Protein AF-A0A960B081-F1 (afdb_monomer_lite)

Sequence (283 aa):
MPTLVVCVHCGEAFSCYPSQRRQFCSIDCRTEHRRQAGGWEKRVCRTCGKTFDIAGGRLAEGGGTYCSDACRVSDKAIPSRACPTCGELFVSRHRSDYCSKRCAGVARRTREERRCRTCGITFWEEPSRIAAGRGVYCSKACAFPGPLERECEKCGARFAASRSEVAKGWGRFCSNECRRTRLQRICATCGAGIEVTLSKLAGDAGKYCSVQCRGLARRNRVQRVCAICGTSFERPASTVERSAAMYCSRNCLTTARREGPVEVERVRQMQRDHLAARAPTRP

pLDDT: mean 79.7, std 6.22, range [56.94, 91.56]

Secondary structure (DSSP, 8-state):
--EEEE-TTT--EEEE-GGG----SSHHHHHHHHHHT--EEEEE-TTT--EEEEEHHHHHTT--S-SSHHHHHHHSPPPPEE-TTT--EE--SS--SSSSHHHHHHHHH-PEEEE-TTT--EEEE-HHHHHTT--SSSSHHHHSPPPEEEE-TTT--EEEE-HHHHHTT--SSSSHHHH--EEEEE-TTT--EEEEEHHHHSSGGGG-SSHHHHHHHH--EEEEE-TTT--EEEEEGGGTTSGGGGSSSHHHHHHHHHH-HHHHHHHHHHHHHHHHHSPPPP-

Foldseek 3Di:
DWDWAAAPQPRDTDTDRPVVPDNHRDPVSVVVVLVVVDAWDWAAAPQPRDIDIDHNVCVVVVDRNHPDPVSVQVVQWDFWDQQPQHRDTATDNDPDSHRDPVSVVVQVVPWDWDAAPQPRDIDTDGVVCVVVVHDNHRDPCSVFPFFDWDAAPQPRDTATHGPVCVVVVHDNHRDPVSVWDWDWDAAPQPRDIDIDTPVCVVDPNRNHRDPVSVVVVVQQWDWAAAPPPRDIDIDRPVCCPPPCNNHPDPVSVVVCCVPPPVNVVVVVVVVVVVVVPPDPDDD

Radius of gyration: 39.04 Å; chains: 1; bounding box: 83×69×94 Å

Structure (mmCIF, N/CA/C/O backbone):
data_AF-A0A960B081-F1
#
_entry.id   AF-A0A960B081-F1
#
loop_
_atom_site.group_PDB
_atom_site.id
_atom_site.type_symbol
_atom_site.label_atom_id
_atom_site.label_alt_id
_atom_site.label_comp_id
_atom_site.label_asym_id
_atom_site.label_entity_id
_atom_site.label_seq_id
_atom_site.pdbx_PDB_ins_code
_atom_site.Cartn_x
_atom_site.Cartn_y
_atom_site.Cartn_z
_atom_site.occupancy
_atom_site.B_iso_or_equiv
_atom_site.auth_seq_id
_atom_site.auth_comp_id
_atom_site.auth_asym_id
_atom_site.auth_atom_id
_atom_site.pdbx_PDB_model_num
ATOM 1 N N . MET A 1 1 ? 45.713 20.482 -15.080 1.00 76.25 1 MET A N 1
ATOM 2 C CA . MET A 1 1 ? 47.009 19.773 -15.119 1.00 76.25 1 MET A CA 1
ATOM 3 C C . MET A 1 1 ? 46.983 18.637 -14.104 1.00 76.25 1 MET A C 1
ATOM 5 O O . MET A 1 1 ? 46.402 18.848 -13.040 1.00 76.25 1 MET A O 1
ATOM 9 N N . PRO A 1 2 ? 47.506 17.440 -14.425 1.00 83.00 2 PRO A N 1
ATOM 10 C CA . PRO A 1 2 ? 47.698 16.384 -13.435 1.00 83.00 2 PRO A CA 1
ATOM 11 C C . PRO A 1 2 ? 48.737 16.832 -12.396 1.00 83.00 2 PRO A C 1
ATOM 13 O O . PRO A 1 2 ? 49.723 17.476 -12.742 1.00 83.00 2 PRO A O 1
ATOM 16 N N . THR A 1 3 ? 48.499 16.520 -11.128 1.00 86.44 3 THR A N 1
ATOM 17 C CA . THR A 1 3 ? 49.395 16.808 -10.003 1.00 86.44 3 THR A CA 1
ATOM 18 C C . THR A 1 3 ? 50.048 15.521 -9.524 1.00 86.44 3 THR A C 1
ATOM 20 O O . THR A 1 3 ? 49.401 14.470 -9.495 1.00 86.44 3 THR A O 1
ATOM 23 N N . LEU A 1 4 ? 51.318 15.610 -9.134 1.00 87.38 4 LEU A N 1
ATOM 24 C CA . LEU A 1 4 ? 52.032 14.511 -8.493 1.00 87.38 4 LEU A CA 1
ATOM 25 C C . LEU A 1 4 ? 51.598 14.418 -7.029 1.00 87.38 4 LEU A C 1
ATOM 27 O O . LEU A 1 4 ? 51.682 15.394 -6.287 1.00 87.38 4 LEU A O 1
ATOM 31 N N . VAL A 1 5 ? 51.101 13.249 -6.636 1.00 87.94 5 VAL A N 1
ATOM 32 C CA . VAL A 1 5 ? 50.683 12.932 -5.268 1.00 87.94 5 VAL A CA 1
ATOM 33 C C . VAL A 1 5 ? 51.458 11.704 -4.812 1.00 87.94 5 VAL A C 1
ATOM 35 O O . VAL A 1 5 ? 51.685 10.788 -5.598 1.00 87.94 5 VAL A O 1
ATOM 38 N N . VAL A 1 6 ? 51.875 11.679 -3.550 1.00 89.31 6 VAL A N 1
ATOM 39 C CA . VAL A 1 6 ? 52.593 10.541 -2.965 1.00 89.31 6 VAL A CA 1
ATOM 40 C C . VAL A 1 6 ? 51.589 9.504 -2.465 1.00 89.31 6 VAL A C 1
ATOM 42 O O . VAL A 1 6 ? 50.628 9.839 -1.771 1.00 89.31 6 VAL A O 1
ATOM 45 N N . CYS A 1 7 ? 51.787 8.239 -2.834 1.00 90.12 7 CYS A N 1
ATOM 46 C CA . CYS A 1 7 ? 50.970 7.134 -2.348 1.00 90.12 7 CYS A CA 1
ATOM 47 C C . CYS A 1 7 ? 51.208 6.903 -0.850 1.00 90.12 7 CYS A C 1
ATOM 49 O O . CYS A 1 7 ? 52.339 6.680 -0.431 1.00 90.12 7 CYS A O 1
ATOM 51 N N . VAL A 1 8 ? 50.137 6.864 -0.053 1.00 87.75 8 VAL A N 1
ATOM 52 C CA . VAL A 1 8 ? 50.213 6.648 1.407 1.00 87.75 8 VAL A CA 1
ATOM 53 C C . VAL A 1 8 ? 50.751 5.254 1.773 1.00 87.75 8 VAL A C 1
ATOM 55 O O . VAL A 1 8 ? 51.263 5.064 2.868 1.00 87.75 8 VAL A O 1
ATOM 58 N N . HIS A 1 9 ? 50.649 4.276 0.866 1.00 86.06 9 HIS A N 1
ATOM 59 C CA . HIS A 1 9 ? 51.078 2.896 1.119 1.00 86.06 9 HIS A CA 1
ATOM 60 C C . HIS A 1 9 ? 52.502 2.593 0.628 1.00 86.06 9 HIS A C 1
ATOM 62 O O . HIS A 1 9 ? 53.315 2.115 1.406 1.00 86.06 9 HIS A O 1
ATOM 68 N N . CYS A 1 10 ? 52.813 2.850 -0.650 1.00 88.25 10 CYS A N 1
ATOM 69 C CA . CYS A 1 10 ? 54.131 2.529 -1.222 1.00 88.25 10 CYS A CA 1
ATOM 70 C C . CYS A 1 10 ? 55.129 3.696 -1.194 1.00 88.25 10 CYS A C 1
ATOM 72 O O . CYS A 1 10 ? 56.296 3.493 -1.503 1.00 88.25 10 CYS A O 1
ATOM 74 N N . GLY A 1 11 ? 54.695 4.919 -0.868 1.00 84.81 11 GLY A N 1
ATOM 75 C CA . GLY A 1 11 ? 55.561 6.104 -0.866 1.00 84.81 11 GLY A CA 1
ATOM 76 C C . GLY A 1 11 ? 55.959 6.620 -2.255 1.00 84.81 11 GLY A C 1
ATOM 77 O O . GLY A 1 11 ? 56.632 7.642 -2.351 1.00 84.81 11 GLY A O 1
ATOM 78 N N . GLU A 1 12 ? 55.530 5.969 -3.340 1.00 89.50 12 GLU A N 1
ATOM 79 C CA . GLU A 1 12 ? 55.841 6.406 -4.704 1.00 89.50 12 GLU A CA 1
ATOM 80 C C . GLU A 1 12 ? 54.950 7.574 -5.152 1.00 89.50 12 GLU A C 1
ATOM 82 O O . GLU A 1 12 ? 53.744 7.618 -4.873 1.00 89.50 12 GLU A O 1
ATOM 87 N N . ALA A 1 13 ? 55.542 8.520 -5.886 1.00 87.75 13 ALA A N 1
ATOM 88 C CA . ALA A 1 13 ? 54.818 9.626 -6.499 1.00 87.75 13 ALA A CA 1
ATOM 89 C C . ALA A 1 13 ? 54.089 9.157 -7.767 1.00 87.75 13 ALA A C 1
ATOM 91 O O . ALA A 1 13 ? 54.692 8.580 -8.668 1.00 87.75 13 ALA A O 1
ATOM 92 N N . PHE A 1 14 ? 52.792 9.444 -7.863 1.00 91.38 14 PHE A N 1
ATOM 93 C CA . PHE A 1 14 ? 51.969 9.117 -9.026 1.00 91.38 14 PHE A CA 1
ATOM 94 C C . PHE A 1 14 ? 51.201 10.343 -9.524 1.00 91.38 14 PHE A C 1
ATOM 96 O O . PHE A 1 14 ? 50.890 11.265 -8.766 1.00 91.38 14 PHE A O 1
ATOM 103 N N . SER A 1 15 ? 50.885 10.365 -10.820 1.00 88.56 15 SER A N 1
ATOM 104 C CA . SER A 1 15 ? 50.134 11.460 -11.430 1.00 88.56 15 SER A CA 1
ATOM 105 C C . SER A 1 15 ? 48.630 11.222 -11.301 1.00 88.56 15 SER A C 1
ATOM 107 O O . SER A 1 15 ? 48.098 10.161 -11.634 1.00 88.56 15 SER A O 1
ATOM 109 N N . CYS A 1 16 ? 47.906 12.222 -10.805 1.00 88.19 16 CYS A N 1
ATOM 110 C CA . CYS A 1 16 ? 46.450 12.184 -10.779 1.00 88.19 16 CYS A CA 1
ATOM 111 C C . CYS A 1 16 ? 45.862 13.565 -11.049 1.00 88.19 16 CYS A C 1
ATOM 113 O O . CYS A 1 16 ? 46.510 14.590 -10.861 1.00 88.19 16 CYS A O 1
ATOM 115 N N . TYR A 1 17 ? 44.616 13.612 -11.509 1.00 88.50 17 TYR A N 1
ATOM 116 C CA . TYR A 1 17 ? 43.921 14.887 -11.645 1.00 88.50 17 TYR A CA 1
ATOM 117 C C . TYR A 1 17 ? 43.455 15.378 -10.265 1.00 88.50 17 TYR A C 1
ATOM 119 O O . TYR A 1 17 ? 42.876 14.576 -9.524 1.00 88.50 17 TYR A O 1
ATOM 127 N N . PRO A 1 18 ? 43.599 16.681 -9.940 1.00 82.38 18 PRO A N 1
ATOM 128 C CA . PRO A 1 18 ? 43.161 17.247 -8.657 1.00 82.38 18 PRO A CA 1
ATOM 129 C C . PRO A 1 18 ? 41.700 16.942 -8.291 1.00 82.38 18 PRO A C 1
ATOM 131 O O . PRO A 1 18 ? 41.357 16.820 -7.116 1.00 82.38 18 PRO A O 1
ATOM 134 N N . SER A 1 19 ? 40.835 16.750 -9.293 1.00 87.25 19 SER A N 1
ATOM 135 C CA . SER A 1 19 ? 39.426 16.381 -9.110 1.00 87.25 19 SER A CA 1
ATOM 136 C C . SER A 1 19 ? 39.214 14.996 -8.488 1.00 87.25 19 SER A C 1
ATOM 138 O O . SER A 1 19 ? 38.169 14.758 -7.891 1.00 87.25 19 SER A O 1
ATOM 140 N N . GLN A 1 20 ? 40.177 14.076 -8.608 1.00 84.12 20 GLN A N 1
ATOM 141 C CA . GLN A 1 20 ? 40.014 12.684 -8.179 1.00 84.12 20 GLN A CA 1
ATOM 142 C C . GLN A 1 20 ? 40.437 12.423 -6.726 1.00 84.12 20 GLN A C 1
ATOM 144 O O . GLN A 1 20 ? 40.120 11.351 -6.214 1.00 84.12 20 GLN A O 1
ATOM 149 N N . ARG A 1 21 ? 41.150 13.361 -6.076 1.00 82.94 21 ARG A N 1
ATOM 150 C CA . ARG A 1 21 ? 41.599 13.283 -4.665 1.00 82.94 21 ARG A CA 1
ATOM 151 C C . ARG A 1 21 ? 42.125 11.890 -4.256 1.00 82.94 21 ARG A C 1
ATOM 153 O O . ARG A 1 21 ? 41.747 11.352 -3.216 1.00 82.94 21 ARG A O 1
ATOM 160 N N . ARG A 1 22 ? 42.951 11.261 -5.102 1.00 86.62 22 ARG A N 1
ATOM 161 C CA . ARG A 1 22 ? 43.462 9.901 -4.859 1.00 86.62 22 ARG A CA 1
ATOM 162 C C . ARG A 1 22 ? 44.607 9.926 -3.848 1.00 86.62 22 ARG A C 1
ATOM 164 O O . ARG A 1 22 ? 45.507 10.743 -3.970 1.00 86.62 22 ARG A O 1
ATOM 171 N N . GLN A 1 23 ? 44.585 8.990 -2.901 1.00 87.00 23 GLN A N 1
ATOM 172 C CA . GLN A 1 23 ? 45.631 8.803 -1.878 1.00 87.00 23 GLN A CA 1
ATOM 173 C C . GLN A 1 23 ? 46.545 7.594 -2.154 1.00 87.00 23 GLN A C 1
ATOM 175 O O . GLN A 1 23 ? 47.572 7.430 -1.504 1.00 87.00 23 GLN A O 1
ATOM 180 N N . PHE A 1 24 ? 46.170 6.733 -3.105 1.00 91.56 24 PHE A N 1
ATOM 181 C CA . PHE A 1 24 ? 46.884 5.499 -3.436 1.00 91.56 24 PHE A CA 1
ATOM 182 C C . PHE A 1 24 ? 47.136 5.428 -4.942 1.00 91.56 24 PHE A C 1
ATOM 184 O O . PHE A 1 24 ? 46.256 5.811 -5.722 1.00 91.56 24 PHE A O 1
ATOM 191 N N . CYS A 1 25 ? 48.296 4.902 -5.341 1.00 89.31 25 CYS A N 1
ATOM 192 C CA . CYS A 1 25 ? 48.677 4.760 -6.748 1.00 89.31 25 CYS A CA 1
ATOM 193 C C . CYS A 1 25 ? 47.844 3.689 -7.481 1.00 89.31 25 CYS A C 1
ATOM 195 O O . CYS A 1 25 ? 47.485 3.881 -8.642 1.00 89.31 25 CYS A O 1
ATOM 197 N N . SER A 1 26 ? 47.458 2.603 -6.800 1.00 87.50 26 SER A N 1
ATOM 198 C CA . SER A 1 26 ? 46.724 1.473 -7.382 1.00 87.50 26 SER A CA 1
ATOM 199 C C . SER A 1 26 ? 45.613 0.940 -6.467 1.00 87.50 26 SER A C 1
ATOM 201 O O . SER A 1 26 ? 45.516 1.269 -5.278 1.00 87.50 26 SER A O 1
ATOM 203 N N . ILE A 1 27 ? 44.735 0.104 -7.037 1.00 85.50 27 ILE A N 1
ATOM 204 C CA . ILE A 1 27 ? 43.714 -0.623 -6.267 1.00 85.50 27 ILE A CA 1
ATOM 205 C C . ILE A 1 27 ? 44.383 -1.582 -5.274 1.00 85.50 27 ILE A C 1
ATOM 207 O O . ILE A 1 27 ? 43.856 -1.747 -4.172 1.00 85.50 27 ILE A O 1
ATOM 211 N N . ASP A 1 28 ? 45.538 -2.142 -5.628 1.00 86.94 28 ASP A N 1
ATOM 212 C CA . ASP A 1 28 ? 46.288 -3.090 -4.804 1.00 86.94 28 ASP A CA 1
ATOM 213 C C . ASP A 1 28 ? 46.874 -2.402 -3.572 1.00 86.94 28 ASP A C 1
ATOM 215 O O . ASP A 1 28 ? 46.537 -2.792 -2.458 1.00 86.94 28 ASP A O 1
ATOM 219 N N . CYS A 1 29 ? 47.577 -1.274 -3.739 1.00 87.25 29 CYS A N 1
ATOM 220 C CA . CYS A 1 29 ? 48.086 -0.475 -2.617 1.00 87.25 29 CYS A CA 1
ATOM 221 C C . CYS A 1 29 ? 46.969 -0.012 -1.670 1.00 87.25 29 CYS A C 1
ATOM 223 O O . CYS A 1 29 ? 47.118 -0.027 -0.450 1.00 87.25 29 CYS A O 1
ATOM 225 N N . ARG A 1 30 ? 45.800 0.356 -2.212 1.00 85.00 30 ARG A N 1
ATOM 226 C CA . ARG A 1 30 ? 44.619 0.675 -1.394 1.00 85.00 30 ARG A CA 1
ATOM 227 C C . ARG A 1 30 ? 44.085 -0.548 -0.640 1.00 85.00 30 ARG A C 1
ATOM 229 O O . ARG A 1 30 ? 43.534 -0.401 0.450 1.00 85.00 30 ARG A O 1
ATOM 236 N N . THR A 1 31 ? 44.165 -1.732 -1.236 1.00 82.88 31 THR A N 1
ATOM 237 C CA . THR A 1 31 ? 43.668 -2.982 -0.647 1.00 82.88 31 THR A CA 1
ATOM 238 C C . THR A 1 31 ? 44.612 -3.476 0.444 1.00 82.88 31 THR A C 1
ATOM 240 O O . THR A 1 31 ? 44.140 -3.845 1.515 1.00 82.88 31 THR A O 1
ATOM 243 N N . GLU A 1 32 ? 45.922 -3.402 0.225 1.00 84.88 32 GLU A N 1
ATOM 244 C CA . GLU A 1 32 ? 46.961 -3.761 1.194 1.00 84.88 32 GLU A CA 1
ATOM 245 C C . GLU A 1 32 ? 46.960 -2.830 2.405 1.00 84.88 32 GLU A C 1
ATOM 247 O O . GLU A 1 32 ? 46.874 -3.309 3.534 1.00 84.88 32 GLU A O 1
ATOM 252 N N . HIS A 1 33 ? 46.884 -1.514 2.188 1.00 85.06 33 HIS A N 1
ATOM 253 C CA . HIS A 1 33 ? 46.732 -0.551 3.281 1.00 85.06 33 HIS A CA 1
ATOM 254 C C . HIS A 1 33 ? 45.486 -0.845 4.136 1.00 85.06 33 HIS A C 1
ATOM 256 O O . HIS A 1 33 ? 45.503 -0.725 5.359 1.00 85.06 33 HIS A O 1
ATOM 262 N N . ARG A 1 34 ? 44.378 -1.274 3.511 1.00 79.31 34 ARG A N 1
ATOM 263 C CA . ARG A 1 34 ? 43.164 -1.705 4.230 1.00 79.31 34 ARG A CA 1
ATOM 264 C C . ARG A 1 34 ? 43.312 -3.068 4.909 1.00 79.31 34 ARG A C 1
ATOM 266 O O . ARG A 1 34 ? 42.595 -3.324 5.869 1.00 79.31 34 ARG A O 1
ATOM 273 N N . ARG A 1 35 ? 44.185 -3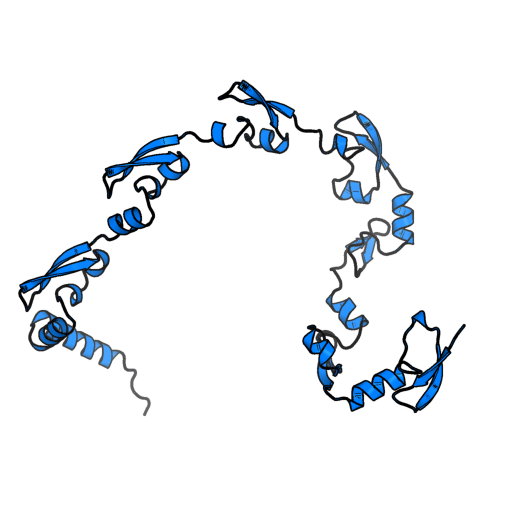.954 4.420 1.00 77.31 35 ARG A N 1
ATOM 274 C CA . ARG A 1 35 ? 44.523 -5.225 5.085 1.00 77.31 35 ARG A CA 1
ATOM 275 C C . ARG A 1 35 ? 45.343 -4.988 6.347 1.00 77.31 35 ARG A C 1
ATOM 277 O O . ARG A 1 35 ? 45.017 -5.569 7.375 1.00 77.31 35 ARG A O 1
ATOM 284 N N . GLN A 1 36 ? 46.322 -4.088 6.290 1.00 77.56 36 GLN A N 1
ATOM 285 C CA . GLN A 1 36 ? 47.139 -3.704 7.446 1.00 77.56 36 GLN A CA 1
ATOM 286 C C . GLN A 1 36 ? 46.331 -2.969 8.525 1.00 77.56 36 GLN A C 1
ATOM 288 O O . GLN A 1 36 ? 46.545 -3.201 9.709 1.00 77.56 36 GLN A O 1
ATOM 293 N N . ALA A 1 37 ? 45.351 -2.148 8.130 1.00 74.62 37 ALA A N 1
ATOM 294 C CA . ALA A 1 37 ? 44.457 -1.451 9.061 1.00 74.62 37 ALA A CA 1
ATOM 295 C C . ALA A 1 37 ? 43.512 -2.380 9.864 1.00 74.62 37 ALA A C 1
ATOM 297 O O . ALA A 1 37 ? 42.796 -1.906 10.745 1.00 74.62 37 ALA A O 1
ATOM 298 N N . GLY A 1 38 ? 43.510 -3.691 9.587 1.00 72.94 38 GLY A N 1
ATOM 299 C CA . GLY A 1 38 ? 42.756 -4.692 10.340 1.00 72.94 38 GLY A CA 1
ATOM 300 C C . GLY A 1 38 ? 41.260 -4.759 10.010 1.00 72.94 38 GLY A C 1
ATOM 301 O O . GLY A 1 38 ? 40.746 -4.075 9.125 1.00 72.94 38 GLY A O 1
ATOM 302 N N . GLY A 1 39 ? 40.552 -5.652 10.710 1.00 76.56 39 GLY A N 1
ATOM 303 C CA . GLY A 1 39 ? 39.097 -5.800 10.605 1.00 76.56 39 GLY A CA 1
ATOM 304 C C . GLY A 1 39 ? 38.611 -6.652 9.432 1.00 76.56 39 GLY A C 1
ATOM 305 O O . GLY A 1 39 ? 37.585 -6.325 8.852 1.00 76.56 39 GLY A O 1
ATOM 306 N N . TRP A 1 40 ? 39.318 -7.717 9.052 1.00 79.44 40 TRP A N 1
ATOM 307 C CA . TRP A 1 40 ? 38.844 -8.667 8.038 1.00 79.44 40 TRP A CA 1
ATOM 308 C C . TRP A 1 40 ? 38.246 -9.901 8.704 1.00 79.44 40 TRP A C 1
ATOM 310 O O . TRP A 1 40 ? 38.846 -10.464 9.616 1.00 79.44 40 TRP A O 1
ATOM 320 N N . GLU A 1 41 ? 37.081 -10.331 8.236 1.00 81.38 41 GLU A N 1
ATOM 321 C CA . GLU A 1 41 ? 36.382 -11.501 8.761 1.00 81.38 41 GLU A CA 1
ATOM 322 C C . GLU A 1 41 ? 36.121 -12.525 7.653 1.00 81.38 41 GLU A C 1
ATOM 324 O O . GLU A 1 41 ? 35.811 -12.167 6.512 1.00 81.38 41 GLU A O 1
ATOM 329 N N . LYS A 1 42 ? 36.232 -13.812 7.996 1.00 86.62 42 LYS A N 1
ATOM 330 C CA . LYS A 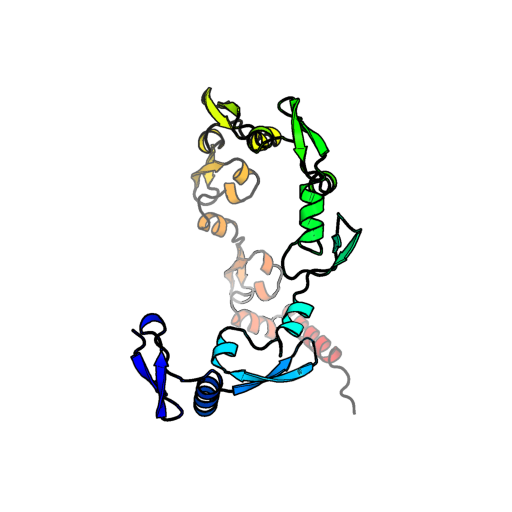1 42 ? 35.956 -14.936 7.095 1.00 86.62 42 LYS A CA 1
ATOM 331 C C . LYS A 1 42 ? 34.464 -15.243 7.078 1.00 86.62 42 LYS A C 1
ATOM 333 O O . LYS A 1 42 ? 33.877 -15.560 8.108 1.00 86.62 42 LYS A O 1
ATOM 338 N N . ARG A 1 43 ? 33.846 -15.208 5.898 1.00 84.94 43 ARG A N 1
ATOM 339 C CA . ARG A 1 43 ? 32.419 -15.510 5.697 1.00 84.94 43 ARG A CA 1
ATOM 340 C C . ARG A 1 43 ? 32.228 -16.581 4.636 1.00 84.94 43 ARG A C 1
ATOM 342 O O . ARG A 1 43 ? 33.016 -16.702 3.706 1.00 84.94 43 ARG A O 1
ATOM 349 N N . VAL A 1 44 ? 31.149 -17.345 4.767 1.00 87.44 44 VAL A N 1
ATOM 350 C CA . VAL A 1 44 ? 30.735 -18.356 3.789 1.00 87.44 44 VAL A CA 1
ATOM 351 C C . VAL A 1 44 ? 29.723 -17.737 2.826 1.00 87.44 44 VAL A C 1
ATOM 353 O O . VAL A 1 44 ? 28.758 -17.098 3.245 1.00 87.44 44 VAL A O 1
ATOM 356 N N . CYS A 1 45 ? 29.936 -17.909 1.523 1.00 88.44 45 CYS A N 1
ATOM 357 C CA . CYS A 1 45 ? 28.995 -17.471 0.497 1.00 88.44 45 CYS A CA 1
ATOM 358 C C . CYS A 1 45 ? 27.709 -18.302 0.543 1.00 88.44 45 CYS A C 1
ATOM 360 O O . CYS A 1 45 ? 27.762 -19.524 0.424 1.00 88.44 45 CYS A O 1
ATOM 362 N N . ARG A 1 46 ? 26.547 -17.644 0.604 1.00 85.44 46 ARG A N 1
ATOM 363 C CA . ARG A 1 46 ? 25.235 -18.314 0.615 1.00 85.44 46 ARG A CA 1
ATOM 364 C C . ARG A 1 46 ? 24.963 -19.153 -0.642 1.00 85.44 46 ARG A C 1
ATOM 366 O O . ARG A 1 46 ? 24.272 -20.158 -0.557 1.00 85.44 46 ARG A O 1
ATOM 373 N N . THR A 1 47 ? 25.480 -18.739 -1.798 1.00 83.06 47 THR A N 1
ATOM 374 C CA . THR A 1 47 ? 25.160 -19.371 -3.091 1.00 83.06 47 THR A CA 1
ATOM 375 C C . THR A 1 47 ? 26.112 -20.506 -3.454 1.00 83.06 47 THR A C 1
ATOM 377 O O . THR A 1 47 ? 25.677 -21.501 -4.016 1.00 83.06 47 THR A O 1
ATOM 380 N N . CYS A 1 48 ? 27.410 -20.366 -3.170 1.00 84.94 48 CYS A N 1
ATOM 381 C CA . CYS A 1 48 ? 28.424 -21.341 -3.592 1.00 84.94 48 CYS A CA 1
ATOM 382 C C . CYS A 1 48 ? 29.153 -22.039 -2.436 1.00 84.94 48 CYS A C 1
ATOM 384 O O . CYS A 1 48 ? 29.999 -22.887 -2.697 1.00 84.94 48 CYS A O 1
ATOM 386 N N . GLY A 1 49 ? 28.896 -21.659 -1.179 1.00 82.62 49 GLY A N 1
ATOM 387 C CA . GLY A 1 49 ? 29.516 -22.268 0.004 1.00 82.62 49 GLY A CA 1
ATOM 388 C C . GLY A 1 49 ? 31.005 -21.958 0.204 1.00 82.62 49 GLY A C 1
ATOM 389 O O . GLY A 1 49 ? 31.593 -22.408 1.182 1.00 82.62 49 GLY A O 1
ATOM 390 N N . LYS A 1 50 ? 31.640 -21.181 -0.684 1.00 89.38 50 LYS A N 1
ATOM 391 C CA . LYS A 1 50 ? 33.062 -20.825 -0.560 1.00 89.38 50 LYS A CA 1
ATOM 392 C C . LYS A 1 50 ? 33.291 -19.811 0.559 1.00 89.38 50 LYS A C 1
ATOM 394 O O . LYS A 1 50 ? 32.507 -18.869 0.710 1.00 89.38 50 LYS A O 1
ATOM 399 N N . THR A 1 51 ? 34.386 -19.981 1.292 1.00 87.81 51 THR A N 1
ATOM 400 C CA . THR A 1 51 ? 34.868 -19.016 2.283 1.00 87.81 51 THR A CA 1
ATOM 401 C C . THR A 1 51 ? 35.579 -17.851 1.592 1.00 87.81 51 THR A C 1
ATOM 403 O O . THR A 1 51 ? 36.318 -18.044 0.628 1.00 87.81 51 THR A O 1
ATOM 406 N N . PHE A 1 52 ? 35.321 -16.626 2.044 1.00 87.75 52 PHE A N 1
ATOM 407 C CA . PHE A 1 52 ? 35.966 -15.415 1.540 1.00 87.75 52 PHE A CA 1
ATOM 408 C C . PHE A 1 52 ? 36.165 -14.394 2.663 1.00 87.75 52 PHE A C 1
ATOM 410 O O . PHE A 1 52 ? 35.379 -14.349 3.612 1.00 87.75 52 PHE A O 1
ATOM 417 N N . ASP A 1 53 ? 37.201 -13.568 2.532 1.00 86.25 53 ASP A N 1
ATOM 418 C CA . ASP A 1 53 ? 37.514 -12.515 3.498 1.00 86.25 53 ASP A CA 1
ATOM 419 C C . ASP A 1 53 ? 36.787 -11.216 3.129 1.00 86.25 53 ASP A C 1
ATOM 421 O O . ASP A 1 53 ? 36.814 -10.772 1.975 1.00 86.25 53 ASP A O 1
ATOM 425 N N . ILE A 1 54 ? 36.148 -10.579 4.109 1.00 82.44 54 ILE A N 1
ATOM 426 C CA . ILE A 1 54 ? 35.471 -9.293 3.936 1.00 82.44 54 ILE A CA 1
ATOM 427 C C . ILE A 1 54 ? 35.939 -8.274 4.971 1.00 82.44 54 ILE A C 1
ATOM 429 O O . ILE A 1 54 ? 36.079 -8.586 6.147 1.00 82.44 54 ILE A O 1
ATOM 433 N N . ALA A 1 55 ? 36.148 -7.032 4.530 1.00 82.19 55 ALA A N 1
ATOM 434 C CA . ALA A 1 55 ? 36.454 -5.918 5.420 1.00 82.19 55 ALA A CA 1
ATOM 435 C C . ALA A 1 55 ? 35.239 -5.544 6.293 1.00 82.19 55 ALA A C 1
ATOM 437 O O . ALA A 1 55 ? 34.119 -5.411 5.792 1.00 82.19 55 ALA A O 1
ATOM 438 N N . GLY A 1 56 ? 35.477 -5.286 7.575 1.00 79.38 56 GLY A N 1
ATOM 439 C CA . GLY A 1 56 ? 34.470 -5.074 8.616 1.00 79.38 56 GLY A CA 1
ATOM 440 C C . GLY A 1 56 ? 33.575 -3.864 8.365 1.00 79.38 56 GLY A C 1
ATOM 441 O O . GLY A 1 56 ? 32.382 -3.920 8.643 1.00 79.38 56 GLY A O 1
ATOM 442 N N . GLY A 1 57 ? 34.086 -2.814 7.711 1.00 76.44 57 GLY A N 1
ATOM 443 C CA . GLY A 1 57 ? 33.252 -1.684 7.276 1.00 76.44 57 GLY A CA 1
ATOM 444 C C . GLY A 1 57 ? 32.134 -2.104 6.312 1.00 76.44 57 GLY A C 1
ATOM 445 O O . GLY A 1 57 ? 31.005 -1.641 6.424 1.00 76.44 57 GLY A O 1
ATOM 446 N N . ARG A 1 58 ? 32.403 -3.066 5.417 1.00 75.94 58 ARG A N 1
ATOM 447 C CA . ARG A 1 58 ? 31.390 -3.607 4.496 1.00 75.94 58 ARG A CA 1
ATOM 448 C C . ARG A 1 58 ? 30.422 -4.560 5.199 1.00 75.94 58 ARG A C 1
ATOM 450 O O . ARG A 1 58 ? 29.303 -4.739 4.725 1.00 75.94 58 ARG A O 1
ATOM 457 N N . LEU A 1 59 ? 30.842 -5.174 6.304 1.00 77.31 59 LEU A N 1
ATOM 458 C CA . LEU A 1 59 ? 29.972 -5.980 7.159 1.00 77.31 59 LEU A CA 1
ATOM 459 C C . LEU A 1 59 ? 29.000 -5.094 7.953 1.00 77.31 59 LEU A C 1
ATOM 461 O O . LEU A 1 59 ? 27.816 -5.413 8.013 1.00 77.31 59 LEU A O 1
ATOM 465 N N . ALA A 1 60 ? 29.468 -3.958 8.480 1.00 76.25 60 ALA A N 1
ATOM 466 C CA . ALA A 1 60 ? 28.635 -2.986 9.193 1.00 76.25 60 ALA A CA 1
ATOM 467 C C . ALA A 1 60 ? 27.497 -2.421 8.318 1.00 76.25 60 ALA A C 1
ATOM 469 O O . ALA A 1 60 ? 26.397 -2.180 8.803 1.00 76.25 60 ALA A O 1
ATOM 470 N N . GLU A 1 61 ? 27.726 -2.291 7.009 1.00 76.50 61 GLU A N 1
ATOM 471 C CA . GLU A 1 61 ? 26.711 -1.895 6.019 1.00 76.50 61 GLU A CA 1
ATOM 472 C C . GLU A 1 61 ? 25.777 -3.049 5.583 1.00 76.50 61 GLU A C 1
ATOM 474 O O . GLU A 1 61 ? 24.996 -2.907 4.641 1.00 76.50 61 GLU A O 1
ATOM 479 N N . GLY A 1 62 ? 25.855 -4.219 6.228 1.00 77.31 62 GLY A N 1
ATOM 480 C CA . GLY A 1 62 ? 25.035 -5.390 5.897 1.00 77.31 62 GLY A CA 1
ATOM 481 C C . GLY A 1 62 ? 25.504 -6.165 4.657 1.00 77.31 62 GLY A C 1
ATOM 482 O O . GLY A 1 62 ? 24.725 -6.896 4.042 1.00 77.31 62 GLY A O 1
ATOM 483 N N . GLY A 1 63 ? 26.767 -6.005 4.251 1.00 77.38 63 GLY A N 1
ATOM 484 C CA . GLY A 1 63 ? 27.407 -6.802 3.204 1.00 77.38 63 GLY A CA 1
ATOM 485 C C . GLY A 1 63 ? 27.873 -8.188 3.681 1.00 77.38 63 GLY A C 1
ATOM 486 O O . GLY A 1 63 ? 27.661 -8.591 4.817 1.00 77.38 63 GLY A O 1
ATOM 487 N N . GLY A 1 64 ? 28.530 -8.952 2.798 1.00 81.06 64 GLY A N 1
ATOM 488 C CA . GLY A 1 64 ? 29.161 -10.231 3.181 1.00 81.06 64 GLY A CA 1
ATOM 489 C C . GLY A 1 64 ? 28.282 -11.476 3.078 1.00 81.06 64 GLY A C 1
ATOM 490 O O . GLY A 1 64 ? 28.508 -12.450 3.793 1.00 81.06 64 GLY A O 1
ATOM 491 N N . THR A 1 65 ? 27.282 -11.459 2.194 1.00 83.06 65 THR A N 1
ATOM 492 C CA . THR A 1 65 ? 26.424 -12.624 1.899 1.00 83.06 65 THR A CA 1
ATOM 493 C C . THR A 1 65 ? 26.952 -13.484 0.742 1.00 83.06 65 THR A C 1
ATOM 495 O O . THR A 1 65 ? 26.692 -14.684 0.697 1.00 83.06 65 THR A O 1
ATOM 498 N N . TYR A 1 66 ? 27.697 -12.890 -0.197 1.00 87.88 66 TYR A N 1
ATOM 499 C CA . TYR A 1 66 ? 28.166 -13.564 -1.413 1.00 87.88 66 TYR A CA 1
ATOM 500 C C . TYR A 1 66 ? 29.638 -13.254 -1.682 1.00 87.88 66 TYR A C 1
ATOM 502 O O . TYR A 1 66 ? 30.064 -12.119 -1.475 1.00 87.88 66 TYR A O 1
ATOM 510 N N . CYS A 1 67 ? 30.380 -14.236 -2.202 1.00 84.56 67 CYS A N 1
ATOM 511 C CA . CYS A 1 67 ? 31.805 -14.089 -2.521 1.00 84.56 67 CYS A CA 1
ATOM 512 C C . CYS A 1 67 ? 32.063 -13.290 -3.808 1.00 84.56 67 CYS A C 1
ATOM 514 O O . CYS A 1 67 ? 33.129 -12.709 -3.972 1.00 84.56 67 CYS A O 1
ATOM 516 N N . SER A 1 68 ? 31.107 -13.270 -4.741 1.00 81.69 68 SER A N 1
ATOM 517 C CA . SER A 1 68 ? 31.257 -12.623 -6.044 1.00 81.69 68 SER A CA 1
ATOM 518 C C . SER A 1 68 ? 29.947 -12.015 -6.528 1.00 81.69 68 SER A C 1
ATOM 520 O O . SER A 1 68 ? 28.852 -12.409 -6.108 1.00 81.69 68 SER A O 1
ATOM 522 N N . ASP A 1 69 ? 30.059 -11.070 -7.463 1.00 78.81 69 ASP A N 1
ATOM 523 C CA . ASP A 1 69 ? 28.891 -10.499 -8.128 1.00 78.81 69 ASP A CA 1
ATOM 524 C C . ASP A 1 69 ? 28.090 -11.552 -8.899 1.00 78.81 69 ASP A C 1
ATOM 526 O O . ASP A 1 69 ? 26.868 -11.441 -8.948 1.00 78.81 69 ASP A O 1
ATOM 530 N N . ALA A 1 70 ? 28.734 -12.603 -9.416 1.00 80.94 70 ALA A N 1
ATOM 531 C CA . ALA A 1 70 ? 28.045 -13.722 -10.052 1.00 80.94 70 ALA A CA 1
ATOM 532 C C . ALA A 1 70 ? 27.125 -14.451 -9.060 1.00 80.94 70 ALA A C 1
ATOM 534 O O . ALA A 1 70 ? 25.931 -14.571 -9.315 1.00 80.94 70 ALA A O 1
ATOM 535 N N . CYS A 1 71 ? 27.636 -14.832 -7.881 1.00 81.62 71 CYS A N 1
ATOM 536 C CA . CYS A 1 71 ? 26.830 -15.471 -6.831 1.00 81.62 71 CYS A CA 1
ATOM 537 C C . CYS A 1 71 ? 25.692 -14.561 -6.347 1.00 81.62 71 CYS A C 1
ATOM 539 O O . CYS A 1 71 ? 24.555 -15.001 -6.196 1.00 81.62 71 CYS A O 1
ATOM 541 N N . ARG A 1 72 ? 25.973 -13.262 -6.183 1.00 81.12 72 ARG A N 1
ATOM 542 C CA . ARG A 1 72 ? 24.958 -12.269 -5.813 1.00 81.12 72 ARG A CA 1
ATOM 543 C C . ARG A 1 72 ? 23.860 -12.139 -6.872 1.00 81.12 72 ARG A C 1
ATOM 545 O O . ARG A 1 72 ? 22.709 -11.903 -6.520 1.00 81.12 72 ARG A O 1
ATOM 552 N N . VAL A 1 73 ? 24.208 -12.212 -8.157 1.00 74.38 73 VAL A N 1
ATOM 553 C CA . VAL A 1 73 ? 23.253 -12.110 -9.270 1.00 74.38 73 VAL A CA 1
ATOM 554 C C . VAL A 1 73 ? 22.436 -13.387 -9.413 1.00 74.38 73 VAL A C 1
ATOM 556 O O . VAL A 1 73 ? 21.239 -13.270 -9.638 1.00 74.38 73 VAL A O 1
ATOM 559 N N . SER A 1 74 ? 23.031 -14.566 -9.229 1.00 74.00 74 SER A N 1
ATOM 560 C CA . SER A 1 74 ? 22.304 -15.840 -9.241 1.00 74.00 74 SER A CA 1
ATOM 561 C C . SER A 1 74 ? 21.275 -15.938 -8.117 1.00 74.00 74 SER A C 1
ATOM 563 O O . SER A 1 74 ? 20.179 -16.426 -8.346 1.00 74.00 74 SER A O 1
ATOM 565 N N . ASP A 1 75 ? 21.590 -15.439 -6.920 1.00 74.62 75 ASP A N 1
ATOM 566 C CA . ASP A 1 75 ? 20.644 -15.449 -5.794 1.00 74.62 75 ASP A CA 1
ATOM 567 C C . ASP A 1 75 ? 19.552 -14.375 -5.931 1.00 74.62 75 ASP A C 1
ATOM 569 O O . ASP A 1 75 ? 18.396 -14.604 -5.593 1.00 74.62 75 ASP A O 1
ATOM 573 N N . LYS A 1 76 ? 19.897 -13.201 -6.479 1.00 68.50 76 LYS A N 1
ATOM 574 C CA . LYS A 1 76 ? 18.941 -12.103 -6.730 1.00 68.50 76 LYS A CA 1
ATOM 575 C C . LYS A 1 76 ? 18.265 -12.175 -8.101 1.00 68.50 76 LYS A C 1
ATOM 577 O O . LYS A 1 76 ? 17.578 -11.228 -8.491 1.00 68.50 76 LYS A O 1
ATOM 582 N N . ALA A 1 77 ? 18.489 -13.249 -8.845 1.00 67.25 77 ALA A N 1
ATOM 583 C CA . ALA A 1 77 ? 17.842 -13.508 -10.114 1.00 67.25 77 ALA A CA 1
ATOM 584 C C . ALA A 1 77 ? 16.332 -13.621 -9.891 1.00 67.25 77 ALA A C 1
ATOM 586 O O . ALA A 1 77 ? 15.860 -14.476 -9.145 1.00 67.25 77 ALA A O 1
ATOM 587 N N . ILE A 1 78 ? 15.562 -12.747 -10.536 1.00 64.44 78 ILE A N 1
ATOM 588 C CA . ILE A 1 78 ? 14.107 -12.907 -10.596 1.00 64.44 78 ILE A CA 1
ATOM 589 C C . ILE A 1 78 ? 13.829 -14.187 -11.414 1.00 64.44 78 ILE A C 1
ATOM 591 O O . ILE A 1 78 ? 14.544 -14.404 -12.398 1.00 64.44 78 ILE A O 1
ATOM 595 N N . PRO A 1 79 ? 12.830 -15.017 -11.039 1.00 63.81 79 PRO A N 1
ATOM 596 C CA . PRO A 1 79 ? 12.496 -16.251 -11.749 1.00 63.81 79 PRO A CA 1
ATOM 597 C C . PRO A 1 79 ? 12.384 -16.055 -13.259 1.00 63.81 79 PRO A C 1
ATOM 599 O O . PRO A 1 79 ? 11.979 -14.982 -13.722 1.00 63.81 79 PRO A O 1
ATOM 602 N N . SER A 1 80 ? 12.734 -17.107 -14.001 1.00 67.12 80 SER A N 1
ATOM 603 C CA . SER A 1 80 ? 12.737 -17.116 -15.459 1.00 67.12 80 SER A CA 1
ATOM 604 C C . SER A 1 80 ? 11.397 -16.648 -16.023 1.00 67.12 80 SER A C 1
ATOM 606 O O . SER A 1 80 ? 10.326 -17.102 -15.619 1.00 67.12 80 SER A O 1
ATOM 608 N N . ARG A 1 81 ? 11.455 -15.709 -16.967 1.00 71.25 81 ARG A N 1
ATOM 609 C CA . ARG A 1 81 ? 10.291 -15.268 -17.740 1.00 71.25 81 ARG A CA 1
ATOM 610 C C . ARG A 1 81 ? 10.513 -15.590 -19.199 1.00 71.25 81 ARG A C 1
ATOM 612 O O . ARG A 1 81 ? 11.632 -15.464 -19.684 1.00 71.25 81 ARG A O 1
ATOM 619 N N . ALA A 1 82 ? 9.446 -15.972 -19.887 1.00 80.00 82 ALA A N 1
ATOM 620 C CA . ALA A 1 82 ? 9.471 -16.100 -21.333 1.00 80.00 82 ALA A CA 1
ATOM 621 C C . ALA A 1 82 ? 9.549 -14.702 -21.957 1.00 80.00 82 ALA A C 1
ATOM 623 O O . ALA A 1 82 ? 8.770 -13.812 -21.611 1.00 80.00 82 ALA A O 1
ATOM 624 N N . CYS A 1 83 ? 10.504 -14.498 -22.859 1.00 80.50 83 CYS A N 1
ATOM 625 C CA . CYS A 1 83 ? 10.594 -13.286 -23.662 1.00 80.50 83 CYS A CA 1
ATOM 626 C C . CYS A 1 83 ? 9.393 -13.221 -24.624 1.00 80.50 83 CYS A C 1
ATOM 628 O O . CYS A 1 83 ? 9.240 -14.137 -25.425 1.00 80.50 83 CYS A O 1
ATOM 630 N N . PRO A 1 84 ? 8.579 -12.150 -24.648 1.00 76.75 84 PRO A N 1
ATOM 631 C CA . PRO A 1 84 ? 7.450 -12.035 -25.575 1.00 76.75 84 PRO A CA 1
ATOM 632 C C . PRO A 1 84 ? 7.851 -12.075 -27.055 1.00 76.75 84 PRO A C 1
ATOM 634 O O . PRO A 1 84 ? 7.034 -12.415 -27.899 1.00 76.75 84 PRO A O 1
ATOM 637 N N . THR A 1 85 ? 9.097 -11.715 -27.377 1.00 78.81 85 THR A N 1
ATOM 638 C CA . THR A 1 85 ? 9.587 -11.641 -28.762 1.00 78.81 85 THR A CA 1
ATOM 639 C C . THR A 1 85 ? 10.131 -12.972 -29.281 1.00 78.81 85 THR A C 1
ATOM 641 O O . THR A 1 85 ? 9.986 -13.259 -30.462 1.00 78.81 85 THR A O 1
ATOM 644 N N . CYS A 1 86 ? 10.807 -13.759 -28.437 1.00 81.31 86 CYS A N 1
ATOM 645 C CA . CYS A 1 86 ? 11.456 -15.011 -28.855 1.00 81.31 86 CYS A CA 1
ATOM 646 C C . CYS A 1 86 ? 10.959 -16.257 -28.109 1.00 81.31 86 CYS A C 1
ATOM 648 O O . CYS A 1 86 ? 11.390 -17.357 -28.421 1.00 81.31 86 CYS A O 1
ATOM 650 N N . GLY A 1 87 ? 10.088 -16.107 -27.112 1.00 77.94 87 GLY A N 1
ATOM 651 C CA . GLY A 1 87 ? 9.558 -17.196 -26.286 1.00 77.94 87 GLY A CA 1
ATOM 652 C C . GLY A 1 87 ? 10.540 -17.770 -25.260 1.00 77.94 87 GLY A C 1
ATOM 653 O O . GLY A 1 87 ? 10.111 -18.418 -24.310 1.00 77.94 87 GLY A O 1
ATOM 654 N N . GLU A 1 88 ? 11.843 -17.511 -25.395 1.00 81.56 88 GLU A N 1
ATOM 655 C CA . GLU A 1 88 ? 12.862 -18.110 -24.530 1.00 81.56 88 GLU A CA 1
ATOM 656 C C . GLU A 1 88 ? 12.771 -17.638 -23.077 1.00 81.56 88 GLU A C 1
ATOM 658 O O . GLU A 1 88 ? 12.590 -16.449 -22.789 1.00 81.56 88 GLU A O 1
ATOM 663 N N . LEU A 1 89 ? 12.956 -18.587 -22.157 1.00 79.44 89 LEU A N 1
ATOM 664 C CA . LEU A 1 89 ? 13.071 -18.330 -20.729 1.00 79.44 89 LEU A CA 1
ATOM 665 C C . LEU A 1 89 ? 14.406 -17.642 -20.432 1.00 79.44 89 LEU A C 1
ATOM 667 O O . LEU A 1 89 ? 15.470 -18.203 -20.680 1.00 79.44 89 LEU A O 1
ATOM 671 N N . PHE A 1 90 ? 14.360 -16.443 -19.858 1.00 81.88 90 PHE A N 1
ATOM 672 C CA . PHE A 1 90 ? 15.559 -15.691 -19.497 1.00 81.88 90 PHE A CA 1
ATOM 673 C C . PHE A 1 90 ? 15.512 -15.201 -18.052 1.00 81.88 90 PHE A C 1
ATOM 675 O O . PHE A 1 90 ? 14.447 -15.011 -17.460 1.00 81.88 90 PHE A O 1
ATOM 682 N N . VAL A 1 91 ? 16.700 -14.971 -17.496 1.00 75.88 91 VAL A N 1
ATOM 683 C CA . VAL A 1 91 ? 16.903 -14.437 -16.150 1.00 75.88 91 VAL A CA 1
ATOM 684 C C . VAL A 1 91 ? 17.458 -13.025 -16.262 1.00 75.88 91 VAL A C 1
ATOM 686 O O . VAL A 1 91 ? 18.451 -12.792 -16.952 1.00 75.88 91 VAL A O 1
ATOM 689 N N . SER A 1 92 ? 16.845 -12.066 -15.569 1.00 70.88 92 SER A N 1
ATOM 690 C CA . SER A 1 92 ? 17.306 -10.679 -15.573 1.00 70.88 92 SER A CA 1
ATOM 691 C C . SER A 1 92 ? 17.471 -10.112 -14.169 1.00 70.88 92 SER A C 1
ATOM 693 O O . SER A 1 92 ? 16.667 -10.337 -13.267 1.00 70.88 92 SER A O 1
ATOM 695 N N . ARG A 1 93 ? 18.524 -9.304 -14.001 1.00 64.44 93 ARG A N 1
ATOM 696 C CA . ARG A 1 93 ? 18.813 -8.578 -12.754 1.00 64.44 93 ARG A CA 1
ATOM 697 C C . ARG A 1 93 ? 17.786 -7.482 -12.447 1.00 64.44 93 ARG A C 1
ATOM 699 O O . ARG A 1 93 ? 17.545 -7.159 -11.289 1.00 64.44 93 ARG A O 1
ATOM 706 N N . HIS A 1 94 ? 17.221 -6.879 -13.487 1.00 68.50 94 HIS A N 1
ATOM 707 C CA . HIS A 1 94 ? 16.167 -5.870 -13.401 1.00 68.50 94 HIS A CA 1
ATOM 708 C C . HIS A 1 94 ? 14.872 -6.443 -13.973 1.00 68.50 94 HIS A C 1
ATOM 710 O O . HIS A 1 94 ? 14.909 -7.446 -14.681 1.00 68.50 94 HIS A O 1
ATOM 716 N N . ARG A 1 95 ? 13.727 -5.812 -13.697 1.00 69.31 95 ARG A N 1
ATOM 717 C CA . ARG A 1 95 ? 12.422 -6.226 -14.234 1.00 69.31 95 ARG A CA 1
ATOM 718 C C . ARG A 1 95 ? 12.323 -5.874 -15.729 1.00 69.31 95 ARG A C 1
ATOM 720 O O . ARG A 1 95 ? 11.655 -4.913 -16.086 1.00 69.31 95 ARG A O 1
ATOM 727 N N . SER A 1 96 ? 13.048 -6.614 -16.566 1.00 78.00 96 SER A N 1
ATOM 728 C CA . SER A 1 96 ? 12.958 -6.555 -18.026 1.00 78.00 96 SER A CA 1
ATOM 729 C C . SER A 1 96 ? 11.918 -7.560 -18.499 1.00 78.00 96 SER A C 1
ATOM 731 O O . SER A 1 96 ? 11.845 -8.664 -17.960 1.00 78.00 96 SER A O 1
ATOM 733 N N . ASP A 1 97 ? 11.143 -7.181 -19.509 1.00 77.25 97 ASP A N 1
ATOM 734 C CA . ASP A 1 97 ? 10.212 -8.089 -20.181 1.00 77.25 97 ASP A CA 1
ATOM 735 C C . ASP A 1 97 ? 10.897 -8.838 -21.338 1.00 77.25 97 ASP A C 1
ATOM 737 O O . ASP A 1 97 ? 10.367 -9.824 -21.824 1.00 77.25 97 ASP A O 1
ATOM 741 N N . TYR A 1 98 ? 12.107 -8.433 -21.743 1.00 83.00 98 TYR A N 1
ATOM 742 C CA . TYR A 1 98 ? 12.829 -9.014 -22.881 1.00 83.00 98 TYR A CA 1
ATOM 743 C C . TYR A 1 98 ? 14.206 -9.557 -22.484 1.00 83.00 98 TYR A C 1
ATOM 745 O O . TYR A 1 98 ? 14.890 -8.958 -21.644 1.00 83.00 98 TYR A O 1
ATOM 753 N N . CYS A 1 99 ? 14.640 -10.630 -23.159 1.00 83.88 99 CYS A N 1
ATOM 754 C CA . CYS A 1 99 ? 15.928 -11.292 -22.921 1.00 83.88 99 CYS A CA 1
ATOM 755 C C . CYS A 1 99 ? 17.142 -10.449 -23.348 1.00 83.88 99 CYS A C 1
ATOM 757 O O . CYS A 1 99 ? 18.205 -10.521 -22.737 1.00 83.88 99 CYS A O 1
ATOM 759 N N . SER A 1 100 ? 16.995 -9.620 -24.386 1.00 83.38 100 SER A N 1
ATOM 760 C CA . SER A 1 100 ? 18.087 -8.841 -24.971 1.00 83.38 100 SER A CA 1
ATOM 761 C C . SER A 1 100 ? 17.604 -7.500 -25.522 1.00 83.38 100 SER A C 1
ATOM 763 O O . SER A 1 100 ? 16.427 -7.319 -25.849 1.00 83.38 100 SER A O 1
ATOM 765 N N . LYS A 1 101 ? 18.538 -6.554 -25.699 1.00 84.00 101 LYS A N 1
ATOM 766 C CA . LYS A 1 101 ? 18.258 -5.262 -26.356 1.00 84.00 101 LYS A CA 1
ATOM 767 C C . LYS A 1 101 ? 17.719 -5.442 -27.780 1.00 84.00 101 LYS A C 1
ATOM 769 O O . LYS A 1 101 ? 16.897 -4.643 -28.217 1.00 84.00 101 LYS A O 1
ATOM 774 N N . ARG A 1 102 ? 18.143 -6.500 -28.480 1.00 85.62 102 ARG A N 1
ATOM 775 C CA . ARG A 1 102 ? 17.647 -6.850 -29.817 1.00 85.62 102 ARG A CA 1
ATOM 776 C C . ARG A 1 102 ? 16.170 -7.242 -29.769 1.00 85.62 102 ARG A C 1
ATOM 778 O O . ARG A 1 102 ? 15.384 -6.676 -30.520 1.00 85.62 102 ARG A O 1
ATOM 785 N N . CYS A 1 103 ? 15.782 -8.126 -28.848 1.00 82.75 103 CYS A N 1
ATOM 786 C CA . CYS A 1 103 ? 14.382 -8.531 -28.679 1.00 82.75 103 CYS A CA 1
ATOM 787 C C . CYS A 1 103 ? 13.480 -7.363 -28.258 1.00 82.75 103 CYS A C 1
ATOM 789 O O . CYS A 1 103 ? 12.385 -7.212 -28.797 1.00 82.75 103 CYS A O 1
ATOM 791 N N . ALA A 1 104 ? 13.976 -6.483 -27.381 1.00 81.94 104 ALA A N 1
ATOM 792 C CA . ALA A 1 104 ? 13.282 -5.244 -27.032 1.00 81.94 104 ALA A CA 1
ATOM 793 C C . ALA A 1 104 ? 13.139 -4.294 -28.239 1.00 81.94 104 ALA A C 1
ATOM 795 O O . ALA A 1 104 ? 12.121 -3.626 -28.392 1.00 81.94 104 ALA A O 1
ATOM 796 N N . GLY A 1 105 ? 14.147 -4.230 -29.114 1.00 83.88 105 GLY A N 1
ATOM 797 C CA . GLY A 1 105 ? 14.108 -3.430 -30.340 1.00 83.88 105 GLY A CA 1
ATOM 798 C C . GLY A 1 105 ? 13.105 -3.949 -31.372 1.00 83.88 105 GLY A C 1
ATOM 799 O O . GLY A 1 105 ? 12.410 -3.149 -31.990 1.00 83.88 105 GLY A O 1
ATOM 800 N N . VAL A 1 106 ? 12.993 -5.270 -31.532 1.00 83.25 106 VAL A N 1
ATOM 801 C CA . VAL A 1 106 ? 12.005 -5.897 -32.427 1.00 83.25 106 VAL A CA 1
ATOM 802 C C . VAL A 1 106 ? 10.581 -5.658 -31.922 1.00 83.25 106 VAL A C 1
ATOM 804 O O . VAL A 1 106 ? 9.733 -5.231 -32.703 1.00 83.25 106 VAL A O 1
ATOM 807 N N . ALA A 1 107 ? 10.334 -5.830 -30.620 1.00 78.25 107 ALA A N 1
ATOM 808 C CA . ALA A 1 107 ? 9.024 -5.560 -30.020 1.00 78.25 107 ALA A CA 1
ATOM 809 C C . ALA A 1 107 ? 8.587 -4.094 -30.194 1.00 78.25 107 ALA A C 1
ATOM 811 O O . ALA A 1 107 ? 7.437 -3.809 -30.500 1.00 78.25 107 ALA A O 1
ATOM 812 N N . ARG A 1 108 ? 9.529 -3.148 -30.093 1.00 74.69 108 ARG A N 1
ATOM 813 C CA . ARG A 1 108 ? 9.251 -1.721 -30.327 1.00 74.69 108 ARG A CA 1
ATOM 814 C C . ARG A 1 108 ? 8.843 -1.393 -31.763 1.00 74.69 108 ARG A C 1
ATOM 816 O O . ARG A 1 108 ? 8.193 -0.368 -31.966 1.00 74.69 108 ARG A O 1
ATOM 823 N N . ARG A 1 109 ? 9.273 -2.204 -32.737 1.00 78.50 109 ARG A N 1
ATOM 824 C CA . ARG A 1 109 ? 9.000 -2.028 -34.177 1.00 78.50 109 ARG A CA 1
ATOM 825 C C . ARG A 1 109 ? 7.725 -2.739 -34.627 1.00 78.50 109 ARG A C 1
ATOM 827 O O . ARG A 1 109 ? 7.099 -2.301 -35.580 1.00 78.50 109 ARG A O 1
ATOM 834 N N . THR A 1 110 ? 7.345 -3.811 -33.942 1.00 77.38 110 THR A N 1
ATOM 835 C CA . THR A 1 110 ? 6.140 -4.607 -34.210 1.00 77.38 110 THR A CA 1
ATOM 836 C C . THR A 1 110 ? 4.981 -4.064 -33.382 1.00 77.38 110 THR A C 1
ATOM 838 O O . THR A 1 110 ? 4.553 -4.687 -32.420 1.00 77.38 110 THR A O 1
ATOM 841 N N . ARG A 1 111 ? 4.520 -2.846 -33.689 1.00 79.81 111 ARG A N 1
ATOM 842 C CA . ARG A 1 111 ? 3.363 -2.253 -33.003 1.00 79.81 111 ARG A CA 1
ATOM 843 C C . ARG A 1 111 ? 2.072 -2.614 -33.723 1.00 79.81 111 ARG A C 1
ATOM 845 O O . ARG A 1 111 ? 2.022 -2.559 -34.947 1.00 79.81 111 ARG A O 1
ATOM 852 N N . GLU A 1 112 ? 1.035 -2.919 -32.958 1.00 82.62 112 GLU A N 1
ATOM 853 C CA . GLU A 1 112 ? -0.305 -3.211 -33.465 1.00 82.62 112 GLU A CA 1
ATOM 854 C C . GLU A 1 112 ? -1.221 -1.996 -33.298 1.00 82.62 112 GLU A C 1
ATOM 856 O O . GLU A 1 112 ? -1.142 -1.274 -32.297 1.00 82.62 112 GLU A O 1
ATOM 861 N N . GLU A 1 113 ? -2.100 -1.770 -34.276 1.00 84.50 113 GLU A N 1
ATOM 862 C CA . GLU A 1 113 ? -3.102 -0.708 -34.214 1.00 84.50 113 GLU A CA 1
ATOM 863 C C . GLU A 1 113 ? -4.286 -1.131 -33.332 1.00 84.50 113 GLU A C 1
ATOM 865 O O . GLU A 1 113 ? -4.868 -2.210 -33.469 1.00 84.50 113 GLU A O 1
ATOM 870 N N . ARG A 1 114 ? -4.664 -0.260 -32.396 1.00 85.00 114 ARG A N 1
ATOM 871 C CA . ARG A 1 114 ? -5.784 -0.451 -31.473 1.00 85.00 114 ARG A CA 1
ATOM 872 C C . ARG A 1 114 ? -6.645 0.795 -31.431 1.00 85.00 114 ARG A C 1
ATOM 874 O O . ARG A 1 114 ? -6.169 1.911 -31.603 1.00 85.00 114 ARG A O 1
ATOM 881 N N . ARG A 1 115 ? -7.931 0.613 -31.137 1.00 87.00 115 ARG A N 1
ATOM 882 C CA . ARG A 1 115 ? -8.879 1.713 -30.938 1.00 87.00 115 ARG A CA 1
ATOM 883 C C . ARG A 1 115 ? -9.041 2.012 -29.451 1.00 87.00 115 ARG A C 1
ATOM 885 O O . ARG A 1 115 ? -9.311 1.111 -28.659 1.00 87.00 115 ARG A O 1
ATOM 892 N N . CYS A 1 116 ? -8.900 3.279 -29.067 1.00 86.81 116 CYS A N 1
ATOM 893 C CA . CYS A 1 116 ? -9.109 3.715 -27.688 1.00 86.81 116 CYS A CA 1
ATOM 894 C C . CYS A 1 116 ? -10.583 3.565 -27.289 1.00 86.81 116 CYS A C 1
ATOM 896 O O . CYS A 1 116 ? -11.460 4.093 -27.972 1.00 86.81 116 CYS A O 1
ATOM 898 N N . ARG A 1 117 ? -10.868 2.919 -26.150 1.00 84.62 117 ARG A N 1
ATOM 899 C CA . ARG A 1 117 ? -12.252 2.730 -25.668 1.00 84.62 117 ARG A CA 1
ATOM 900 C C . ARG A 1 117 ? -12.953 4.036 -25.264 1.00 84.62 117 ARG A C 1
ATOM 902 O O . ARG A 1 117 ? -14.175 4.094 -25.299 1.00 84.62 117 ARG A O 1
ATOM 909 N N . THR A 1 118 ? -12.196 5.064 -24.880 1.00 81.25 118 THR A N 1
ATOM 910 C CA . THR A 1 118 ? -12.754 6.334 -24.376 1.00 81.25 118 THR A CA 1
ATOM 911 C C . THR A 1 118 ? -12.998 7.351 -25.490 1.00 81.25 118 THR A C 1
ATOM 913 O O . THR A 1 118 ? -14.046 7.982 -25.506 1.00 81.25 118 THR A O 1
ATOM 916 N N . CYS A 1 119 ? -12.045 7.528 -26.412 1.00 83.12 119 CYS A N 1
ATOM 917 C CA . CYS A 1 119 ? -12.119 8.565 -27.451 1.00 83.12 119 CYS A CA 1
ATOM 918 C C . CYS A 1 119 ? -12.267 8.027 -28.881 1.00 83.12 119 CYS A C 1
ATOM 920 O O . CYS A 1 119 ? -12.432 8.818 -29.801 1.00 83.12 119 CYS A O 1
ATOM 922 N N . GLY A 1 120 ? -12.168 6.712 -29.106 1.00 82.94 120 GLY A N 1
ATOM 923 C CA . GLY A 1 120 ? -12.316 6.108 -30.437 1.00 82.94 120 GLY A CA 1
ATOM 924 C C . GLY A 1 120 ? -11.148 6.335 -31.408 1.00 82.94 120 GLY A C 1
ATOM 925 O O . GLY A 1 120 ? -11.151 5.752 -32.490 1.00 82.94 120 GLY A O 1
ATOM 926 N N . ILE A 1 121 ? -10.137 7.122 -31.024 1.00 88.00 121 ILE A N 1
ATOM 927 C CA . ILE A 1 121 ? -8.924 7.363 -31.820 1.00 88.00 121 ILE A CA 1
ATOM 928 C C . ILE A 1 121 ? -8.101 6.070 -31.912 1.00 88.00 121 ILE A C 1
ATOM 930 O O . ILE A 1 121 ? -7.976 5.341 -30.916 1.00 88.00 121 ILE A O 1
ATOM 934 N N . THR A 1 122 ? -7.547 5.783 -33.092 1.00 88.31 122 THR A N 1
ATOM 935 C CA . THR A 1 122 ? -6.625 4.660 -33.286 1.00 88.31 122 THR A CA 1
ATOM 936 C C . THR A 1 122 ? -5.202 5.027 -32.865 1.00 88.31 122 THR A C 1
ATOM 938 O O . THR A 1 122 ? -4.761 6.169 -32.989 1.00 88.31 122 THR A O 1
ATOM 941 N N . PHE A 1 123 ? -4.494 4.075 -32.264 1.00 88.81 123 PHE A N 1
ATOM 942 C CA . PHE A 1 123 ? -3.147 4.264 -31.741 1.00 88.81 123 PHE A CA 1
ATOM 943 C C . PHE A 1 123 ? -2.352 2.959 -31.788 1.00 88.81 123 PHE A C 1
ATOM 945 O O . PHE A 1 123 ? -2.922 1.873 -31.837 1.00 88.81 123 PHE A O 1
ATOM 952 N N . TRP A 1 124 ? -1.027 3.080 -31.760 1.00 83.88 124 TRP A N 1
ATOM 953 C CA . TRP A 1 124 ? -0.096 1.964 -31.921 1.00 83.88 124 TRP A CA 1
ATOM 954 C C . TRP A 1 124 ? 0.461 1.516 -30.568 1.00 83.88 124 TRP A C 1
ATOM 956 O O . TRP A 1 124 ? 1.037 2.333 -29.845 1.00 83.88 124 TRP A O 1
ATOM 966 N N . GLU A 1 125 ? 0.353 0.229 -30.244 1.00 85.94 125 GLU A N 1
ATOM 967 C CA . GLU A 1 125 ? 0.845 -0.354 -28.985 1.00 85.94 125 GLU A CA 1
ATOM 968 C C . GLU A 1 125 ? 1.693 -1.609 -29.199 1.00 85.94 125 GLU A C 1
ATOM 970 O O . GLU A 1 125 ? 1.643 -2.252 -30.242 1.00 85.94 125 GLU A O 1
ATOM 975 N N . GLU A 1 126 ? 2.499 -1.949 -28.192 1.00 82.12 126 GLU A N 1
ATOM 976 C CA . GLU A 1 126 ? 3.350 -3.143 -28.226 1.00 82.12 126 GLU A CA 1
ATOM 977 C C . GLU A 1 126 ? 2.546 -4.414 -27.860 1.00 82.12 126 GLU A C 1
ATOM 979 O O . GLU A 1 126 ? 1.824 -4.402 -26.854 1.00 82.12 126 GLU A O 1
ATOM 984 N N . PRO A 1 127 ? 2.726 -5.544 -28.576 1.00 79.88 127 PRO A N 1
ATOM 985 C CA . PRO A 1 127 ? 2.027 -6.808 -28.315 1.00 79.88 127 PRO A CA 1
ATOM 986 C C . PRO A 1 127 ? 2.186 -7.313 -26.879 1.00 79.88 127 PRO A C 1
ATOM 988 O O . PRO A 1 127 ? 1.249 -7.836 -26.283 1.00 79.88 127 PRO A O 1
ATOM 991 N N . SER A 1 128 ? 3.351 -7.088 -26.265 1.00 76.50 128 SER A N 1
ATOM 992 C CA . SER A 1 128 ? 3.614 -7.456 -24.867 1.00 76.50 128 SER A CA 1
ATOM 993 C C . SER A 1 128 ? 2.733 -6.691 -23.874 1.00 76.50 128 SER A C 1
ATOM 995 O O . SER A 1 128 ? 2.319 -7.236 -22.848 1.00 76.50 128 SER A O 1
ATOM 997 N N . ARG A 1 129 ? 2.396 -5.430 -24.173 1.00 78.50 129 ARG A N 1
ATOM 998 C CA . ARG A 1 129 ? 1.484 -4.625 -23.354 1.00 78.50 129 ARG A CA 1
ATOM 999 C C . ARG A 1 129 ? 0.049 -5.087 -23.543 1.00 78.50 129 ARG A C 1
ATOM 1001 O O . ARG A 1 129 ? -0.657 -5.198 -22.543 1.00 78.50 129 ARG A O 1
ATOM 1008 N N . ILE A 1 130 ? -0.332 -5.420 -24.774 1.00 79.44 130 ILE A N 1
ATOM 1009 C CA . ILE A 1 130 ? -1.645 -5.983 -25.108 1.00 79.44 130 ILE A CA 1
ATOM 1010 C C . ILE A 1 130 ? -1.853 -7.323 -24.394 1.00 79.44 130 ILE A C 1
ATOM 1012 O O . ILE A 1 130 ? -2.856 -7.490 -23.701 1.00 79.44 130 ILE A O 1
ATOM 1016 N N . ALA A 1 131 ? -0.872 -8.229 -24.456 1.00 77.38 131 ALA A N 1
ATOM 1017 C CA . ALA A 1 131 ? -0.891 -9.508 -23.744 1.00 77.38 131 ALA A CA 1
ATOM 1018 C C . ALA A 1 131 ? -1.017 -9.329 -22.219 1.00 77.38 131 ALA A C 1
ATOM 1020 O O . ALA A 1 131 ? -1.674 -10.114 -21.542 1.00 77.38 131 ALA A O 1
ATOM 1021 N N . ALA A 1 132 ? -0.447 -8.251 -21.670 1.00 76.12 132 ALA A N 1
ATOM 1022 C CA . ALA A 1 132 ? -0.587 -7.881 -20.263 1.00 76.12 132 ALA A CA 1
ATOM 1023 C C . ALA A 1 132 ? -1.902 -7.136 -19.927 1.00 76.12 132 ALA A C 1
ATOM 1025 O O . ALA A 1 132 ? -2.029 -6.596 -18.824 1.00 76.12 132 ALA A O 1
ATOM 1026 N N . GLY A 1 133 ? -2.856 -7.041 -20.861 1.00 77.81 133 GLY A N 1
ATOM 1027 C CA . GLY A 1 133 ? -4.131 -6.332 -20.686 1.00 77.81 133 GLY A CA 1
ATOM 1028 C C . GLY A 1 133 ? -4.008 -4.802 -20.658 1.00 77.81 133 GLY A C 1
ATOM 1029 O O . GLY A 1 133 ? -4.908 -4.102 -20.193 1.00 77.81 133 GLY A O 1
ATOM 1030 N N . ARG A 1 134 ? -2.876 -4.259 -21.114 1.00 72.31 134 ARG A N 1
ATOM 1031 C CA . ARG A 1 134 ? -2.592 -2.819 -21.239 1.00 72.31 134 ARG A CA 1
ATOM 1032 C C . ARG A 1 134 ? -2.730 -2.410 -22.715 1.00 72.31 134 ARG A C 1
ATOM 1034 O O . ARG A 1 134 ? -2.728 -3.255 -23.593 1.00 72.31 134 ARG A O 1
ATOM 1041 N N . GLY A 1 135 ? -2.882 -1.116 -23.009 1.00 78.25 135 GLY A N 1
ATOM 1042 C CA . GLY A 1 135 ? -3.115 -0.653 -24.394 1.00 78.25 135 GLY A CA 1
ATOM 1043 C C . GLY A 1 135 ? -4.596 -0.604 -24.800 1.00 78.25 135 GLY A C 1
ATOM 1044 O O . GLY A 1 135 ? -4.948 -0.823 -25.953 1.00 78.25 135 GLY A O 1
ATOM 1045 N N . VAL A 1 136 ? -5.483 -0.321 -23.839 1.00 83.44 136 VAL A N 1
ATOM 1046 C CA . VAL A 1 136 ? -6.926 -0.079 -24.070 1.00 83.44 136 VAL A CA 1
ATOM 1047 C C . VAL A 1 136 ? -7.221 1.400 -24.368 1.00 83.44 136 VAL A C 1
ATOM 1049 O O . VAL A 1 136 ? -8.240 1.738 -24.971 1.00 83.44 136 VAL A O 1
ATOM 1052 N N . TYR A 1 137 ? -6.323 2.293 -23.950 1.00 87.38 137 TYR A N 1
ATOM 1053 C CA . TYR A 1 137 ? -6.493 3.740 -24.030 1.00 87.38 137 TYR A CA 1
ATOM 1054 C C . TYR A 1 137 ? -5.261 4.384 -24.667 1.00 87.38 137 TYR A C 1
ATOM 1056 O O . TYR A 1 137 ? -4.144 3.994 -24.336 1.00 87.38 137 TYR A O 1
ATOM 1064 N N . CYS A 1 138 ? -5.461 5.395 -25.518 1.00 83.81 138 CYS A N 1
ATOM 1065 C CA . CYS A 1 138 ? -4.376 6.062 -26.250 1.00 83.81 138 CYS A CA 1
ATOM 1066 C C . CYS A 1 138 ? -3.491 6.964 -25.374 1.00 83.81 138 CYS A C 1
ATOM 1068 O O . CYS A 1 138 ? -2.337 7.221 -25.702 1.00 83.81 138 CYS A O 1
ATOM 1070 N N . SER A 1 139 ? -4.020 7.470 -24.258 1.00 81.12 139 SER A N 1
ATOM 1071 C CA . SER A 1 139 ? -3.317 8.404 -23.379 1.00 81.12 139 SER A CA 1
ATOM 1072 C C . SER A 1 139 ? -3.740 8.235 -21.924 1.00 81.12 139 SER A C 1
ATOM 1074 O O . SER A 1 139 ? -4.798 7.676 -21.620 1.00 81.12 139 SER A O 1
ATOM 1076 N N . LYS A 1 140 ? -2.931 8.773 -21.000 1.00 81.06 140 LYS A N 1
ATOM 1077 C CA . LYS A 1 140 ? -3.277 8.809 -19.569 1.00 81.06 140 LYS A CA 1
ATOM 1078 C C . LYS A 1 140 ? -4.593 9.547 -19.315 1.00 81.06 140 LYS A C 1
ATOM 1080 O O . LYS A 1 140 ? -5.330 9.127 -18.437 1.00 81.06 140 LYS A O 1
ATOM 1085 N N . ALA A 1 141 ? -4.908 10.578 -20.101 1.00 78.81 141 ALA A N 1
ATOM 1086 C CA . ALA A 1 141 ? -6.171 11.307 -19.992 1.00 78.81 141 ALA A CA 1
ATOM 1087 C C . ALA A 1 141 ? -7.380 10.435 -20.371 1.00 78.81 141 ALA A C 1
ATOM 1089 O O . ALA A 1 141 ? -8.422 10.511 -19.731 1.00 78.81 141 ALA A O 1
ATOM 1090 N N . CYS A 1 142 ? -7.234 9.559 -21.371 1.00 80.12 142 CYS A N 1
ATOM 1091 C CA . CYS A 1 142 ? -8.285 8.606 -21.738 1.00 80.12 142 CYS A CA 1
ATOM 1092 C C . CYS A 1 142 ? -8.396 7.429 -20.759 1.00 80.12 142 CYS A C 1
ATOM 1094 O O . CYS A 1 142 ? -9.494 6.909 -20.569 1.00 80.12 142 CYS A O 1
ATOM 1096 N N . ALA A 1 143 ? -7.279 7.012 -20.151 1.00 80.69 143 ALA A N 1
ATOM 1097 C CA . ALA A 1 143 ? -7.255 5.966 -19.128 1.00 80.69 143 ALA A CA 1
ATOM 1098 C C . ALA A 1 143 ? -7.809 6.448 -17.778 1.00 80.69 143 ALA A C 1
ATOM 1100 O O . ALA A 1 143 ? -8.453 5.687 -17.060 1.00 80.69 143 ALA A O 1
ATOM 1101 N N . PHE A 1 144 ? -7.564 7.715 -17.446 1.00 79.31 144 PHE A N 1
ATOM 1102 C CA . PHE A 1 144 ? -8.002 8.374 -16.223 1.00 79.31 144 PHE A CA 1
ATOM 1103 C C . PHE A 1 144 ? -8.716 9.674 -16.595 1.00 79.31 144 PHE A C 1
ATOM 1105 O O . PHE A 1 144 ? -8.132 10.754 -16.459 1.00 79.31 144 PHE A O 1
ATOM 1112 N N . PRO A 1 145 ? -9.964 9.588 -17.094 1.00 71.31 145 PRO A N 1
ATOM 1113 C CA . PRO A 1 145 ? -10.764 10.782 -17.300 1.00 71.31 145 PRO A CA 1
ATOM 1114 C C . PRO A 1 145 ? -10.872 11.527 -15.966 1.00 71.31 145 PRO A C 1
ATOM 1116 O O . PRO A 1 145 ? -11.048 10.900 -14.917 1.00 71.31 145 PRO A O 1
ATOM 1119 N N . GLY A 1 146 ? -10.724 12.852 -16.020 1.00 76.69 146 GLY A N 1
ATOM 1120 C CA . GLY A 1 146 ? -10.686 13.724 -14.847 1.00 76.69 146 GLY A CA 1
ATOM 1121 C C . GLY A 1 146 ? -11.899 13.580 -13.914 1.00 76.69 146 GLY A C 1
ATOM 1122 O O . GLY A 1 146 ? -12.872 12.873 -14.229 1.00 76.69 146 GLY A O 1
ATOM 1123 N N . PRO A 1 147 ? -11.842 14.229 -12.740 1.00 79.62 147 PRO A N 1
ATOM 1124 C CA . PRO A 1 147 ? -12.910 14.149 -11.756 1.00 79.62 147 PRO A CA 1
ATOM 1125 C C . PRO A 1 147 ? -14.236 14.652 -12.342 1.00 79.62 147 PRO A C 1
ATOM 1127 O O . PRO A 1 147 ? -14.265 15.508 -13.223 1.00 79.62 147 PRO A O 1
ATOM 1130 N N . LEU A 1 148 ? -15.334 14.063 -11.879 1.00 81.38 148 LEU A N 1
ATOM 1131 C CA . LEU A 1 148 ? -16.688 14.427 -12.271 1.00 81.38 148 LEU A CA 1
ATOM 1132 C C . LEU A 1 148 ? -17.201 15.511 -11.323 1.00 81.38 148 LEU A C 1
ATOM 1134 O O . LEU A 1 148 ? -17.097 15.358 -10.106 1.00 81.38 148 LEU A O 1
ATOM 1138 N N . GLU A 1 149 ? -17.783 16.573 -11.868 1.00 84.06 149 GLU A N 1
ATOM 1139 C CA . GLU A 1 149 ? -18.504 17.548 -11.054 1.00 84.06 149 GLU A CA 1
ATOM 1140 C C . GLU A 1 149 ? -19.804 16.934 -10.530 1.00 84.06 149 GLU A C 1
ATOM 1142 O O . GLU A 1 149 ? -20.587 16.353 -11.283 1.00 84.06 149 GLU A O 1
ATOM 1147 N N . ARG A 1 150 ? -20.021 17.037 -9.221 1.00 82.25 15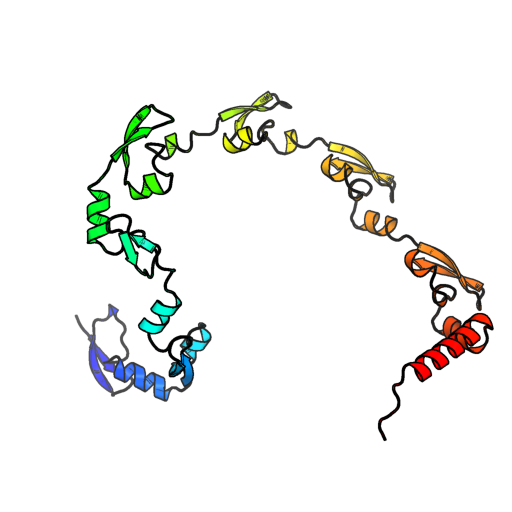0 ARG A N 1
ATOM 1148 C CA . ARG A 1 150 ? -21.227 16.577 -8.536 1.00 82.25 150 ARG A CA 1
ATOM 1149 C C . ARG A 1 150 ? -21.698 17.618 -7.538 1.00 82.25 150 ARG A C 1
ATOM 1151 O O . ARG A 1 150 ? -20.930 18.463 -7.090 1.00 82.25 150 ARG A O 1
ATOM 1158 N N . GLU A 1 151 ? -22.958 17.509 -7.155 1.00 85.19 151 GLU A N 1
ATOM 1159 C CA . GLU A 1 151 ? -23.566 18.336 -6.121 1.00 85.19 151 GLU A CA 1
ATOM 1160 C C . GLU A 1 151 ? -23.643 17.561 -4.809 1.00 85.19 151 GLU A C 1
ATOM 1162 O O . GLU A 1 151 ? -23.873 16.348 -4.783 1.00 85.19 151 GLU A O 1
ATOM 1167 N N . CYS A 1 152 ? -23.389 18.251 -3.700 1.00 83.88 152 CYS A N 1
ATOM 1168 C CA . CYS A 1 152 ? -23.485 17.655 -2.380 1.00 83.88 152 CYS A CA 1
ATOM 1169 C C . CYS A 1 152 ? -24.949 17.506 -1.956 1.00 83.88 152 CYS A C 1
ATOM 1171 O O . CYS A 1 152 ? -25.653 18.500 -1.832 1.00 83.88 152 CYS A O 1
ATOM 1173 N N . GLU A 1 153 ? -25.369 16.299 -1.578 1.00 81.88 153 GLU A N 1
ATOM 1174 C CA . GLU A 1 153 ? -26.757 16.039 -1.148 1.00 81.88 153 GLU A CA 1
ATOM 1175 C C . GLU A 1 153 ? -27.174 16.774 0.142 1.00 81.88 153 GLU A C 1
ATOM 1177 O O . GLU A 1 153 ? -28.360 16.881 0.429 1.00 81.88 153 GLU A O 1
ATOM 1182 N N . LYS A 1 154 ? -26.218 17.272 0.942 1.00 79.81 154 LYS A N 1
ATOM 1183 C CA . LYS A 1 154 ? -26.501 17.963 2.214 1.00 79.81 154 LYS A CA 1
ATOM 1184 C C . LYS A 1 154 ? -26.460 19.486 2.106 1.00 79.81 154 LYS A C 1
ATOM 1186 O O . LYS A 1 154 ? -27.245 20.148 2.770 1.00 79.81 154 LYS A O 1
ATOM 1191 N N . CYS A 1 155 ? -25.523 20.041 1.337 1.00 79.19 155 CYS A N 1
ATOM 1192 C CA . CYS A 1 155 ? -25.321 21.492 1.244 1.00 79.19 155 CYS A CA 1
ATOM 1193 C C . CYS A 1 155 ? -25.511 22.066 -0.166 1.00 79.19 155 CYS A C 1
ATOM 1195 O O . CYS A 1 155 ? -25.367 23.270 -0.338 1.00 79.19 155 CYS A O 1
ATOM 1197 N N . GLY A 1 156 ? -25.771 21.235 -1.180 1.00 79.94 156 GLY A N 1
ATOM 1198 C CA . GLY A 1 156 ? -25.945 21.660 -2.575 1.00 79.94 156 GLY A CA 1
ATOM 1199 C C . GLY A 1 156 ? -24.670 22.147 -3.275 1.00 79.94 156 GLY A C 1
ATOM 1200 O O . GLY A 1 156 ? -24.693 22.410 -4.471 1.00 79.94 156 GLY A O 1
ATOM 1201 N N . ALA A 1 157 ? -23.536 22.253 -2.574 1.00 84.50 157 ALA A N 1
ATOM 1202 C CA . ALA A 1 157 ? -22.301 22.767 -3.160 1.00 84.50 157 ALA A CA 1
ATOM 1203 C C . ALA A 1 157 ? -21.761 21.848 -4.269 1.00 84.50 157 ALA A C 1
ATOM 1205 O O . ALA A 1 157 ? -21.705 20.623 -4.099 1.00 84.50 157 ALA A O 1
ATOM 1206 N N . ARG A 1 158 ? -21.305 22.454 -5.373 1.00 83.75 158 ARG A N 1
ATOM 1207 C CA . ARG A 1 158 ? -20.617 21.762 -6.472 1.00 83.75 158 ARG A CA 1
ATOM 1208 C C . ARG A 1 158 ? -19.206 21.369 -6.037 1.00 83.75 158 ARG A C 1
ATOM 1210 O O . ARG A 1 158 ? -18.461 22.193 -5.512 1.00 83.75 158 ARG A O 1
ATOM 1217 N N . PHE A 1 159 ? -18.835 20.113 -6.249 1.00 86.88 159 PHE A N 1
ATOM 1218 C CA . PHE A 1 159 ? -17.511 19.587 -5.932 1.00 86.88 159 PHE A CA 1
ATOM 1219 C C . PHE A 1 159 ? -17.053 18.561 -6.970 1.00 86.88 159 PHE A C 1
ATOM 1221 O O . PHE A 1 159 ? -17.859 17.894 -7.616 1.00 86.88 159 PHE A O 1
ATOM 1228 N N . ALA A 1 160 ? -15.739 18.420 -7.119 1.00 84.62 160 ALA A N 1
ATOM 1229 C CA . ALA A 1 160 ? -15.133 17.459 -8.028 1.00 84.62 160 ALA A CA 1
ATOM 1230 C C . ALA A 1 160 ? -14.895 16.125 -7.299 1.00 84.62 160 ALA A C 1
ATOM 1232 O O . ALA A 1 160 ? -14.115 16.061 -6.349 1.00 84.62 160 ALA A O 1
ATOM 1233 N N . ALA A 1 161 ? -15.560 15.057 -7.738 1.00 82.00 161 ALA A N 1
ATOM 1234 C CA . ALA A 1 161 ? -15.411 13.708 -7.194 1.00 82.00 161 ALA A CA 1
ATOM 1235 C C . ALA A 1 161 ? -14.663 12.808 -8.181 1.00 82.00 161 ALA A C 1
ATOM 1237 O O . ALA A 1 161 ? -14.921 12.839 -9.388 1.00 82.00 161 ALA A O 1
ATOM 1238 N N . SER A 1 162 ? -13.758 11.954 -7.701 1.00 81.31 162 SER A N 1
ATOM 1239 C CA . SER A 1 162 ? -13.114 11.002 -8.606 1.00 81.31 162 SER A CA 1
ATOM 1240 C C . SER A 1 162 ? -14.121 9.941 -9.069 1.00 81.31 162 SER A C 1
ATOM 1242 O O . SER A 1 162 ? -14.925 9.426 -8.289 1.00 81.31 162 SER A O 1
ATOM 1244 N N . ARG A 1 163 ? -14.071 9.561 -10.351 1.00 79.50 163 ARG A N 1
ATOM 1245 C CA . ARG A 1 163 ? -14.958 8.521 -10.907 1.00 79.50 163 ARG A CA 1
ATOM 1246 C C . ARG A 1 163 ? -14.846 7.190 -10.160 1.00 79.50 163 ARG A C 1
ATOM 1248 O O . ARG A 1 163 ? -15.847 6.504 -9.982 1.00 79.50 163 ARG A O 1
ATOM 1255 N N . SER A 1 164 ? -13.650 6.851 -9.680 1.00 79.50 164 SER A N 1
ATOM 1256 C CA . SER A 1 164 ? -13.398 5.646 -8.883 1.00 79.50 164 SER A CA 1
ATOM 1257 C C . SER A 1 164 ? -14.080 5.677 -7.514 1.00 79.50 164 SER A C 1
ATOM 1259 O O . SER A 1 164 ? -14.493 4.632 -7.019 1.00 79.50 164 SER A O 1
ATOM 1261 N N . GLU A 1 165 ? -14.198 6.850 -6.887 1.00 80.56 165 GLU A N 1
ATOM 1262 C CA . GLU A 1 165 ? -14.963 7.012 -5.647 1.00 80.56 165 GLU A CA 1
ATOM 1263 C C . GLU A 1 165 ? -16.459 6.905 -5.924 1.00 80.56 165 GLU A C 1
ATOM 1265 O O . GLU A 1 165 ? -17.143 6.148 -5.238 1.00 80.56 165 GLU A O 1
ATOM 1270 N N . VAL A 1 166 ? -16.942 7.564 -6.981 1.00 80.88 166 VAL A N 1
ATOM 1271 C CA . VAL A 1 166 ? -18.350 7.498 -7.403 1.00 80.88 166 VAL A CA 1
ATOM 1272 C C . VAL A 1 166 ? -18.774 6.064 -7.719 1.00 80.88 166 VAL A C 1
ATOM 1274 O O . VAL A 1 166 ? -19.811 5.620 -7.235 1.00 80.88 166 VAL A O 1
ATOM 1277 N N . ALA A 1 167 ? -17.945 5.300 -8.436 1.00 79.69 167 ALA A N 1
ATOM 1278 C CA . ALA A 1 167 ? -18.206 3.893 -8.746 1.00 79.69 167 ALA A CA 1
ATOM 1279 C C . ALA A 1 167 ? -18.331 3.010 -7.492 1.00 79.69 167 ALA A C 1
ATOM 1281 O O . ALA A 1 167 ? -19.046 2.015 -7.499 1.00 79.69 167 ALA A O 1
ATOM 1282 N N . LYS A 1 168 ? -17.659 3.381 -6.395 1.00 78.38 168 LYS A N 1
ATOM 1283 C CA . LYS A 1 168 ? -17.756 2.688 -5.102 1.00 78.38 168 LYS A CA 1
ATOM 1284 C C . LYS A 1 168 ? -18.932 3.181 -4.247 1.00 78.38 168 LYS A C 1
ATOM 1286 O O . LYS A 1 168 ? -19.086 2.714 -3.121 1.00 78.38 168 LYS A O 1
ATOM 1291 N N . GLY A 1 169 ? -19.714 4.154 -4.723 1.00 77.31 169 GLY A N 1
ATOM 1292 C CA . GLY A 1 169 ? -20.778 4.822 -3.964 1.00 77.31 169 GLY A CA 1
ATOM 1293 C C . GLY A 1 169 ? -20.291 5.944 -3.032 1.00 77.31 169 GLY A C 1
ATOM 1294 O O . GLY A 1 169 ? -21.052 6.432 -2.196 1.00 77.31 169 GLY A O 1
ATOM 1295 N N . TRP A 1 170 ? -19.028 6.358 -3.153 1.00 73.44 170 TRP A N 1
ATOM 1296 C CA . TRP A 1 170 ? -18.418 7.462 -2.404 1.00 73.44 170 TRP A CA 1
ATOM 1297 C C . TRP A 1 170 ? -18.524 8.763 -3.223 1.00 73.44 170 TRP A C 1
ATOM 1299 O O . TRP A 1 170 ? -18.772 8.735 -4.424 1.00 73.44 170 TRP A O 1
ATOM 1309 N N . GLY A 1 171 ? -18.398 9.932 -2.586 1.00 74.88 171 GLY A N 1
ATOM 1310 C CA . GLY A 1 171 ? -18.561 11.219 -3.287 1.00 74.88 171 GLY A CA 1
ATOM 1311 C C . GLY A 1 171 ? -20.023 11.638 -3.499 1.00 74.88 171 GLY A C 1
ATOM 1312 O O . GLY A 1 171 ? -20.382 12.089 -4.583 1.00 74.88 171 GLY A O 1
ATOM 1313 N N . ARG A 1 172 ? -20.865 11.469 -2.467 1.00 78.94 172 ARG A N 1
ATOM 1314 C CA . ARG A 1 172 ? -22.209 12.087 -2.331 1.00 78.94 172 ARG A CA 1
ATOM 1315 C C . ARG A 1 172 ? -22.171 13.439 -1.601 1.00 78.94 172 ARG A C 1
ATOM 1317 O O . ARG A 1 172 ? -23.109 14.225 -1.666 1.00 78.94 172 ARG A O 1
ATOM 1324 N N . PHE A 1 173 ? -21.076 13.706 -0.888 1.00 82.25 173 PHE A N 1
ATOM 1325 C CA . PHE A 1 173 ? -20.897 14.904 -0.073 1.00 82.25 173 PHE A CA 1
ATOM 1326 C C . PHE A 1 173 ? -19.570 15.589 -0.403 1.00 82.25 173 PHE A C 1
ATOM 1328 O O . PHE A 1 173 ? -18.582 14.894 -0.642 1.00 82.25 173 PHE A O 1
ATOM 1335 N N . CYS A 1 174 ? -19.546 16.925 -0.367 1.00 80.69 174 CYS A N 1
ATOM 1336 C CA . CYS A 1 174 ? -18.369 17.726 -0.719 1.00 80.69 174 CYS A CA 1
ATOM 1337 C C . CYS A 1 174 ? -17.250 17.666 0.332 1.00 80.69 174 CYS A C 1
ATOM 1339 O O . CYS A 1 174 ? -16.074 17.747 -0.008 1.00 80.69 174 CYS A O 1
ATOM 1341 N N . SER A 1 175 ? -17.601 17.507 1.613 1.00 76.94 175 SER A N 1
ATOM 1342 C CA . SER A 1 175 ? -16.654 17.541 2.727 1.00 76.94 175 SER A CA 1
ATOM 1343 C C . SER A 1 175 ? -16.952 16.469 3.776 1.00 76.94 175 SER A C 1
ATOM 1345 O O . SER A 1 175 ? -18.071 15.956 3.897 1.00 76.94 175 SER A O 1
ATOM 1347 N N . ASN A 1 176 ? -15.941 16.142 4.588 1.00 75.19 176 ASN A N 1
ATOM 1348 C CA . ASN A 1 176 ? -16.096 15.224 5.722 1.00 75.19 176 ASN A CA 1
ATOM 1349 C C . ASN A 1 176 ? -17.136 15.713 6.741 1.00 75.19 176 ASN A C 1
ATOM 1351 O O . ASN A 1 176 ? -17.744 14.899 7.433 1.00 75.19 176 ASN A O 1
ATOM 1355 N N . GLU A 1 177 ? -17.350 17.021 6.833 1.00 72.25 177 GLU A N 1
ATOM 1356 C CA . GLU A 1 177 ? -18.366 17.619 7.693 1.00 72.25 177 GLU A CA 1
ATOM 1357 C C . GLU A 1 177 ? -19.778 17.385 7.152 1.00 72.25 177 GLU A C 1
ATOM 1359 O O . GLU A 1 177 ? -20.671 16.974 7.894 1.00 72.25 177 GLU A O 1
ATOM 1364 N N . CYS A 1 178 ? -19.964 17.528 5.837 1.00 73.06 178 CYS A N 1
ATOM 1365 C CA . CYS A 1 178 ? -21.236 17.197 5.209 1.00 73.06 178 CYS A CA 1
ATOM 1366 C C . CYS A 1 178 ? -21.541 15.696 5.294 1.00 73.06 178 CYS A C 1
ATOM 1368 O O . CYS A 1 178 ? -22.685 15.301 5.495 1.00 73.06 178 CYS A O 1
ATOM 1370 N N . ARG A 1 179 ? -20.504 14.858 5.232 1.00 73.19 179 ARG A N 1
ATOM 1371 C CA . ARG A 1 179 ? -20.624 13.402 5.341 1.00 73.19 179 ARG A CA 1
ATOM 1372 C C . ARG A 1 179 ? -20.968 12.901 6.750 1.00 73.19 179 ARG A C 1
ATOM 1374 O O . ARG A 1 179 ? -21.577 11.842 6.887 1.00 73.19 179 ARG A O 1
ATOM 1381 N N . ARG A 1 180 ? -20.519 13.581 7.808 1.00 69.25 180 ARG A N 1
ATOM 1382 C CA . ARG A 1 180 ? -20.708 13.118 9.192 1.00 69.25 180 ARG A CA 1
ATOM 1383 C C . ARG A 1 180 ? -22.065 13.577 9.726 1.00 69.25 180 ARG A C 1
ATOM 1385 O O . ARG A 1 180 ? -22.245 14.750 10.036 1.00 69.25 180 ARG A O 1
ATOM 1392 N N . THR A 1 181 ? -22.991 12.641 9.917 1.00 66.62 181 THR A N 1
ATOM 1393 C CA . THR A 1 181 ? -24.164 12.854 10.779 1.00 66.62 181 THR A CA 1
ATOM 1394 C C . THR A 1 181 ? -23.732 12.701 12.234 1.00 66.62 181 THR A C 1
ATOM 1396 O O . THR A 1 181 ? -23.180 11.661 12.616 1.00 66.62 181 THR A O 1
ATOM 1399 N N . ARG A 1 182 ? -23.935 13.751 13.030 1.00 67.56 182 ARG A N 1
ATOM 1400 C CA . ARG A 1 182 ? -23.603 13.792 14.454 1.00 67.56 182 ARG A CA 1
ATOM 1401 C C . ARG A 1 182 ? -24.898 13.778 15.273 1.00 67.56 182 ARG A C 1
ATOM 1403 O O . ARG A 1 182 ? -25.845 14.472 14.923 1.00 67.56 182 ARG A O 1
ATOM 1410 N N . LEU A 1 183 ? -24.946 12.949 16.311 1.00 69.38 183 LEU A N 1
ATOM 1411 C CA . LEU A 1 183 ? -26.083 12.788 17.219 1.00 69.38 183 LEU A CA 1
ATOM 1412 C C . LEU A 1 183 ? -25.660 13.198 18.628 1.00 69.38 183 LEU A C 1
ATOM 1414 O O . LEU A 1 183 ? -24.561 12.856 19.064 1.00 69.38 183 LEU A O 1
ATOM 1418 N N . GLN A 1 184 ? -26.542 13.886 19.347 1.00 74.19 184 GLN A N 1
ATOM 1419 C CA . GLN A 1 184 ? -26.333 14.225 20.753 1.00 74.19 184 GLN A CA 1
ATOM 1420 C C . GLN A 1 184 ? -26.767 13.054 21.644 1.00 74.19 184 GLN A C 1
ATOM 1422 O O . GLN A 1 184 ? -27.832 12.468 21.445 1.00 74.19 184 GLN A O 1
ATOM 1427 N N . ARG A 1 185 ? -25.934 12.688 22.619 1.00 75.00 185 ARG A N 1
ATOM 1428 C CA . ARG A 1 185 ? -26.220 11.666 23.635 1.00 75.00 185 ARG A CA 1
ATOM 1429 C C . ARG A 1 185 ? -25.652 12.049 24.989 1.00 75.00 185 ARG A C 1
ATOM 1431 O O . ARG A 1 185 ? -24.778 12.892 25.087 1.00 75.00 185 ARG A O 1
ATOM 1438 N N . ILE A 1 186 ? -26.131 11.386 26.031 1.00 79.81 186 ILE A N 1
ATOM 1439 C CA . ILE A 1 186 ? -25.664 11.579 27.402 1.00 79.81 186 ILE A CA 1
ATOM 1440 C C . ILE A 1 186 ? -24.664 10.469 27.752 1.00 79.81 186 ILE A C 1
ATOM 1442 O O . ILE A 1 186 ? -24.864 9.305 27.400 1.00 79.81 186 ILE A O 1
ATOM 1446 N N . CYS A 1 187 ? -23.575 10.824 28.433 1.00 79.06 187 CYS A N 1
ATOM 1447 C CA . CYS A 1 187 ? -22.599 9.876 28.957 1.00 79.06 187 CYS A CA 1
ATOM 1448 C C . CYS A 1 187 ? -23.231 8.986 30.032 1.00 79.06 187 CYS A C 1
ATOM 1450 O O . CYS A 1 187 ? -23.691 9.498 31.049 1.00 79.06 187 CYS A O 1
ATOM 1452 N N . ALA A 1 188 ? -23.146 7.664 29.882 1.00 78.44 188 ALA A N 1
ATOM 1453 C CA . ALA A 1 188 ? -23.681 6.729 30.876 1.00 78.44 188 ALA A CA 1
ATOM 1454 C C . ALA A 1 188 ? -22.935 6.755 32.228 1.00 78.44 188 ALA A C 1
ATOM 1456 O O . ALA A 1 188 ? -23.478 6.304 33.228 1.00 78.44 188 ALA A O 1
ATOM 1457 N N . THR A 1 189 ? -21.701 7.274 32.272 1.00 77.44 189 THR A N 1
ATOM 1458 C CA . THR A 1 189 ? -20.888 7.308 33.505 1.00 77.44 189 THR A CA 1
ATOM 1459 C C . THR A 1 189 ? -20.954 8.648 34.230 1.00 77.44 189 THR A C 1
ATOM 1461 O O . THR A 1 189 ? -20.942 8.673 35.453 1.00 77.44 189 THR A O 1
ATOM 1464 N N . CYS A 1 190 ? -20.963 9.766 33.498 1.00 76.88 190 CYS A N 1
ATOM 1465 C CA . CYS A 1 190 ? -20.863 11.104 34.095 1.00 76.88 190 CYS A CA 1
ATOM 1466 C C . CYS A 1 190 ? -22.030 12.038 33.759 1.00 76.88 190 CYS A C 1
ATOM 1468 O O . CYS A 1 190 ? -22.019 13.180 34.197 1.00 76.88 190 CYS A O 1
ATOM 1470 N N . GLY A 1 191 ? -23.000 11.608 32.945 1.00 78.00 191 GLY A N 1
ATOM 1471 C CA . GLY A 1 191 ? -24.156 12.433 32.581 1.00 78.00 191 GLY A CA 1
ATOM 1472 C C . GLY A 1 191 ? -23.865 13.616 31.644 1.00 78.00 191 GLY A C 1
ATOM 1473 O O . GLY A 1 191 ? -24.786 14.339 31.285 1.00 78.00 191 GLY A O 1
ATOM 1474 N N . ALA A 1 192 ? -22.619 13.826 31.206 1.00 80.62 192 ALA A N 1
ATOM 1475 C CA . ALA A 1 192 ? -22.283 14.915 30.283 1.00 80.62 192 ALA A CA 1
ATOM 1476 C C . ALA A 1 192 ? -22.848 14.678 28.869 1.00 80.62 192 ALA A C 1
ATOM 1478 O O . ALA A 1 192 ? -22.866 13.538 28.396 1.00 80.62 192 ALA A O 1
ATOM 1479 N N . GLY A 1 193 ? -23.250 15.750 28.177 1.00 78.00 193 GLY A N 1
ATOM 1480 C CA . GLY A 1 193 ? -23.634 15.713 26.762 1.00 78.00 193 GLY A CA 1
ATOM 1481 C C . GLY A 1 193 ? -22.438 15.407 25.853 1.00 78.00 193 GLY A C 1
ATOM 1482 O O . GLY A 1 193 ? -21.350 15.951 26.031 1.00 78.00 193 GLY A O 1
ATOM 1483 N N . ILE A 1 194 ? -22.621 14.503 24.895 1.00 80.19 194 ILE A N 1
ATOM 1484 C CA . ILE A 1 194 ? -21.602 14.011 23.969 1.00 80.19 194 ILE A CA 1
ATOM 1485 C C . ILE A 1 194 ? -22.164 14.037 22.557 1.00 80.19 194 ILE A C 1
ATOM 1487 O O . ILE A 1 194 ? -23.255 13.533 22.292 1.00 80.19 194 ILE A O 1
ATOM 1491 N N . GLU A 1 195 ? -21.342 14.507 21.629 1.00 73.69 195 GLU A N 1
ATOM 1492 C CA . GLU A 1 195 ? -21.619 14.408 20.209 1.00 73.69 195 GLU A CA 1
ATOM 1493 C C . GLU A 1 195 ? -20.972 13.145 19.610 1.00 73.69 195 GLU A C 1
ATOM 1495 O O . GLU A 1 195 ? -19.747 12.980 19.600 1.00 73.69 195 GLU A O 1
ATOM 1500 N N . VAL A 1 196 ? -21.796 12.222 19.111 1.00 75.19 196 VAL A N 1
ATOM 1501 C CA . VAL A 1 196 ? -21.357 10.920 18.589 1.00 75.19 196 VAL A CA 1
ATOM 1502 C C . VAL A 1 196 ? -21.714 10.739 17.119 1.00 75.19 196 VAL A C 1
ATOM 1504 O O . VAL A 1 196 ? -22.769 11.151 16.645 1.00 75.19 196 VAL A O 1
ATOM 1507 N N . THR A 1 197 ? -20.822 10.095 16.367 1.00 70.56 197 THR A N 1
ATOM 1508 C CA . THR A 1 197 ? -21.077 9.701 14.976 1.00 70.56 197 THR A CA 1
ATOM 1509 C C . THR A 1 197 ? -21.787 8.348 14.918 1.00 70.56 197 THR A C 1
ATOM 1511 O O . THR A 1 197 ? -21.565 7.495 15.778 1.00 70.56 197 THR A O 1
ATOM 1514 N N . LEU A 1 198 ? -22.580 8.106 13.867 1.00 70.31 198 LEU A N 1
ATOM 1515 C CA . LEU A 1 198 ? -23.306 6.837 13.664 1.00 70.31 198 LEU A CA 1
ATOM 1516 C C . LEU A 1 198 ? -22.406 5.591 13.779 1.00 70.31 198 LEU A C 1
ATOM 1518 O O . LEU A 1 198 ? -22.787 4.605 14.401 1.00 70.31 198 LEU A O 1
ATOM 1522 N N . SER A 1 199 ? -21.171 5.647 13.273 1.00 67.38 199 SER A N 1
ATOM 1523 C CA . SER A 1 199 ? -20.215 4.533 13.376 1.00 67.38 199 SER A CA 1
ATOM 1524 C C . SER A 1 199 ? -19.806 4.214 14.819 1.00 67.38 199 SER A C 1
ATOM 1526 O O . SER A 1 199 ? -19.518 3.065 15.135 1.00 67.38 199 SER A O 1
ATOM 1528 N N . LYS A 1 200 ? -19.787 5.216 15.709 1.00 67.69 200 LYS A N 1
ATOM 1529 C CA . LYS A 1 200 ? -19.545 5.009 17.144 1.00 67.69 200 LYS A CA 1
ATOM 1530 C C . LYS A 1 200 ? -20.796 4.532 17.881 1.00 67.69 200 LYS A C 1
ATOM 1532 O O . LYS A 1 200 ? -20.657 4.048 18.996 1.00 67.69 200 LYS A O 1
ATOM 1537 N N . LEU A 1 201 ? -21.978 4.649 17.273 1.00 65.31 201 LEU A N 1
ATOM 1538 C CA . LEU A 1 201 ? -23.246 4.161 17.819 1.00 65.31 201 LEU A CA 1
ATOM 1539 C C . LEU A 1 201 ? -23.365 2.636 17.714 1.00 65.31 201 LEU A C 1
ATOM 1541 O O . LEU A 1 201 ? -23.906 2.004 18.613 1.00 65.31 201 LEU A O 1
ATOM 1545 N N . ALA A 1 202 ? -22.818 2.059 16.640 1.00 65.62 202 ALA A N 1
ATOM 1546 C CA . ALA A 1 202 ? -22.791 0.613 16.423 1.00 65.62 202 ALA A CA 1
ATOM 1547 C C . ALA A 1 202 ? -21.899 -0.141 17.433 1.00 65.62 202 ALA A C 1
ATOM 1549 O O . ALA A 1 202 ? -21.993 -1.358 17.539 1.00 65.62 202 ALA A O 1
ATOM 1550 N N . GLY A 1 203 ? -21.038 0.561 18.181 1.00 64.62 203 GLY A N 1
ATOM 1551 C CA . GLY A 1 203 ? -20.185 -0.029 19.214 1.00 64.62 203 GLY A CA 1
ATOM 1552 C C . GLY A 1 203 ? -20.388 0.602 20.593 1.00 64.62 203 GLY A C 1
ATOM 1553 O O . GLY A 1 203 ? -20.845 1.733 20.728 1.00 64.62 203 GLY A O 1
ATOM 1554 N N . ASP A 1 204 ? -19.942 -0.081 21.649 1.00 67.31 204 ASP A N 1
ATOM 1555 C CA . ASP A 1 204 ? -20.032 0.411 23.039 1.00 67.31 204 ASP A CA 1
ATOM 1556 C C . ASP A 1 204 ? -19.219 1.686 23.332 1.00 67.31 204 ASP A C 1
ATOM 1558 O O . ASP A 1 204 ? -19.286 2.245 24.427 1.00 67.31 204 ASP A O 1
ATOM 1562 N N . ALA A 1 205 ? -18.421 2.159 22.374 1.00 67.31 205 ALA A N 1
ATOM 1563 C CA . ALA A 1 205 ? -17.630 3.375 22.515 1.00 67.31 205 ALA A CA 1
ATOM 1564 C C . ALA A 1 205 ? -18.472 4.662 22.434 1.00 67.31 205 ALA A C 1
ATOM 1566 O O . ALA A 1 205 ? -18.006 5.696 22.903 1.00 67.31 205 ALA A O 1
ATOM 1567 N N . GLY A 1 206 ? -19.687 4.616 21.873 1.00 69.69 206 GLY A N 1
ATOM 1568 C CA . GLY A 1 206 ? -20.581 5.774 21.747 1.00 69.69 206 GLY A CA 1
ATOM 1569 C C . GLY A 1 206 ? -21.403 6.113 22.996 1.00 69.69 206 GLY A C 1
ATOM 1570 O O . GLY A 1 206 ? -22.219 7.026 22.942 1.00 69.69 206 GLY A O 1
ATOM 1571 N N . LYS A 1 207 ? -21.228 5.379 24.104 1.00 77.81 207 LYS A N 1
ATOM 1572 C CA . LYS A 1 207 ? -21.958 5.584 25.373 1.00 77.81 207 LYS A CA 1
ATOM 1573 C C . LYS A 1 207 ? -21.222 6.490 26.371 1.00 77.81 207 LYS A C 1
ATOM 1575 O O . LYS A 1 207 ? -21.792 6.857 27.395 1.00 77.81 207 LYS A O 1
ATOM 1580 N N . TYR A 1 208 ? -19.956 6.822 26.108 1.00 82.25 208 TYR A N 1
ATOM 1581 C CA . TYR A 1 208 ? -19.069 7.467 27.081 1.00 82.25 208 TYR A CA 1
ATOM 1582 C C . TYR A 1 208 ? -18.327 8.659 26.479 1.00 82.25 208 TYR A C 1
ATOM 1584 O O . TYR A 1 208 ? -17.917 8.612 25.321 1.00 82.25 208 TYR A O 1
ATOM 1592 N N . CYS A 1 209 ? -18.111 9.705 27.281 1.00 79.75 209 CYS A N 1
ATOM 1593 C CA . CYS A 1 209 ? -17.470 10.945 26.829 1.00 79.75 209 CYS A CA 1
ATOM 1594 C C . CYS A 1 209 ? -15.952 10.792 26.656 1.00 79.75 209 CYS A C 1
ATOM 1596 O O . CYS A 1 209 ? -15.346 11.446 25.813 1.00 79.75 209 CYS A O 1
ATOM 1598 N N . SER A 1 210 ? -15.333 9.903 27.436 1.00 78.50 210 SER A N 1
ATOM 1599 C CA . SER A 1 210 ? -13.887 9.707 27.466 1.00 78.50 210 SER A CA 1
ATOM 1600 C C . SER A 1 210 ? -13.511 8.242 27.678 1.00 78.50 210 SER A C 1
ATOM 1602 O O . SER A 1 210 ? -14.302 7.424 28.162 1.00 78.50 210 SER A O 1
ATOM 1604 N N . VAL A 1 211 ? -12.259 7.907 27.352 1.00 81.12 211 VAL A N 1
ATOM 1605 C CA . VAL A 1 211 ? -11.680 6.581 27.630 1.00 81.12 211 VAL A CA 1
ATOM 1606 C C . VAL A 1 211 ? -11.728 6.269 29.130 1.00 81.12 211 VAL A C 1
ATOM 1608 O O . VAL A 1 211 ? -11.940 5.117 29.503 1.00 81.12 211 VAL A O 1
ATOM 1611 N N . GLN A 1 212 ? -11.615 7.289 29.986 1.00 79.56 212 GLN A N 1
ATOM 1612 C CA . GLN A 1 212 ? -11.725 7.151 31.438 1.00 79.56 212 GLN A CA 1
ATOM 1613 C C . GLN A 1 212 ? -13.145 6.763 31.866 1.00 79.56 212 GLN A C 1
ATOM 1615 O O . GLN A 1 212 ? -13.305 5.792 32.603 1.00 79.56 212 GLN A O 1
ATOM 1620 N N . CYS A 1 213 ? -14.176 7.443 31.347 1.00 78.88 213 CYS A N 1
ATOM 1621 C CA . CYS A 1 213 ? -15.577 7.100 31.624 1.00 78.88 213 CYS A CA 1
ATOM 1622 C C . CYS A 1 213 ? -15.936 5.701 31.110 1.00 78.88 213 CYS A C 1
ATOM 1624 O O . CYS A 1 213 ? -16.598 4.937 31.814 1.00 78.88 213 CYS A O 1
ATOM 1626 N N . ARG A 1 214 ? -15.414 5.325 29.935 1.00 80.25 214 ARG A N 1
ATOM 1627 C CA . ARG A 1 214 ? -15.522 3.958 29.406 1.00 80.25 214 ARG A CA 1
ATOM 1628 C C . ARG A 1 214 ? -14.830 2.945 30.319 1.00 80.25 214 ARG A C 1
ATOM 1630 O O . ARG A 1 214 ? -15.344 1.852 30.528 1.00 80.25 214 ARG A O 1
ATOM 1637 N N . GLY A 1 215 ? -13.655 3.285 30.844 1.00 80.06 215 GLY A N 1
ATOM 1638 C CA . GLY A 1 215 ? -12.897 2.441 31.764 1.00 80.06 215 GLY A CA 1
ATOM 1639 C C . GLY A 1 215 ? -13.567 2.288 33.130 1.00 80.06 215 GLY A C 1
ATOM 1640 O O . GLY A 1 215 ? -13.471 1.226 33.728 1.00 80.06 215 GLY A O 1
ATOM 1641 N N . LEU A 1 216 ? -14.259 3.316 33.623 1.00 79.00 216 LEU A N 1
ATOM 1642 C CA . LEU A 1 216 ? -15.064 3.247 34.846 1.00 79.00 216 LEU A CA 1
ATOM 1643 C C . LEU A 1 216 ? -16.266 2.319 34.669 1.00 79.00 216 LEU A C 1
ATOM 1645 O O . LEU A 1 216 ? -16.416 1.383 35.441 1.00 79.00 216 LEU A O 1
ATOM 1649 N N . ALA A 1 217 ? -17.048 2.489 33.604 1.00 73.25 217 ALA A N 1
ATOM 1650 C CA . ALA A 1 217 ? -18.214 1.638 33.366 1.00 73.25 217 ALA A CA 1
ATOM 1651 C C . ALA A 1 217 ? -17.852 0.172 33.063 1.00 73.25 217 ALA A C 1
ATOM 1653 O O . ALA A 1 217 ? -18.622 -0.738 33.349 1.00 73.25 217 ALA A O 1
ATOM 1654 N N . ARG A 1 218 ? -16.659 -0.080 32.508 1.00 75.25 218 ARG A N 1
ATOM 1655 C CA . ARG A 1 218 ? -16.147 -1.443 32.279 1.00 75.25 218 ARG A CA 1
ATOM 1656 C C . ARG A 1 218 ? -15.534 -2.095 33.516 1.00 75.25 218 ARG A C 1
ATOM 1658 O O . ARG A 1 218 ? -15.310 -3.304 33.497 1.00 75.25 218 ARG A O 1
ATOM 1665 N N . ARG A 1 219 ? -15.250 -1.341 34.585 1.00 70.25 219 ARG A N 1
ATOM 1666 C CA . ARG A 1 219 ? -14.823 -1.894 35.877 1.00 70.25 219 ARG A CA 1
ATOM 1667 C C . ARG A 1 219 ? -16.046 -2.494 36.578 1.00 70.25 219 ARG A C 1
ATOM 1669 O O . ARG A 1 219 ? -16.508 -1.965 37.576 1.00 70.25 219 ARG A O 1
ATOM 1676 N N . ASN A 1 220 ? -16.568 -3.596 36.041 1.00 71.19 220 ASN A N 1
ATOM 1677 C CA . ASN A 1 220 ? -17.636 -4.378 36.658 1.00 71.19 220 ASN A CA 1
ATOM 1678 C C . ASN A 1 220 ? -17.115 -4.977 37.979 1.00 71.19 220 ASN A C 1
ATOM 1680 O O . ASN A 1 220 ? -16.458 -6.025 37.982 1.00 71.19 220 ASN A O 1
ATOM 1684 N N . ARG A 1 221 ? -17.293 -4.238 39.079 1.00 77.25 221 ARG A N 1
ATOM 1685 C CA . ARG A 1 221 ? -16.818 -4.574 40.424 1.00 77.25 221 ARG A CA 1
ATOM 1686 C C . ARG A 1 221 ? -18.004 -4.914 41.312 1.00 77.25 221 ARG A C 1
ATOM 1688 O O . ARG A 1 221 ? -18.978 -4.174 41.357 1.00 77.25 221 ARG A O 1
ATOM 1695 N N . VAL A 1 222 ? -17.884 -6.023 42.027 1.00 79.31 222 VAL A N 1
ATOM 1696 C CA . VAL A 1 222 ? -18.891 -6.526 42.960 1.00 79.31 222 VAL A CA 1
ATOM 1697 C C . VAL A 1 222 ? -18.356 -6.336 44.375 1.00 79.31 222 VAL A C 1
ATOM 1699 O O . VAL A 1 222 ? -17.189 -6.646 44.641 1.00 79.31 222 VAL A O 1
ATOM 1702 N N . GLN A 1 223 ? -19.194 -5.819 45.274 1.00 81.38 223 GLN A N 1
ATOM 1703 C CA . GLN A 1 223 ? -18.872 -5.779 46.698 1.00 81.38 223 GLN A CA 1
ATOM 1704 C C . GLN A 1 223 ? -19.060 -7.162 47.323 1.00 81.38 223 GLN A C 1
ATOM 1706 O O . GLN A 1 223 ? -20.057 -7.839 47.076 1.00 81.38 223 GLN A O 1
ATOM 1711 N N . ARG A 1 224 ? -18.101 -7.586 48.146 1.00 81.19 224 ARG A N 1
ATOM 1712 C CA . ARG A 1 224 ? -18.188 -8.805 48.956 1.00 81.19 224 ARG A CA 1
ATOM 1713 C C . ARG A 1 224 ? -17.800 -8.521 50.392 1.00 81.19 224 ARG A C 1
ATOM 1715 O O . ARG A 1 224 ? -17.056 -7.588 50.665 1.00 81.19 224 ARG A O 1
ATOM 1722 N N . VAL A 1 225 ? -18.271 -9.381 51.284 1.00 84.44 225 VAL A N 1
ATOM 1723 C CA . VAL A 1 225 ? -17.896 -9.402 52.695 1.00 84.44 225 VAL A CA 1
ATOM 1724 C C . VAL A 1 225 ? -16.890 -10.529 52.920 1.00 84.44 225 VAL A C 1
ATOM 1726 O O . VAL A 1 225 ? -17.063 -11.639 52.416 1.00 84.44 225 VAL A O 1
ATOM 1729 N N . CYS A 1 226 ? -15.813 -10.227 53.638 1.00 84.69 226 CYS A N 1
ATOM 1730 C CA . CYS A 1 226 ? -14.759 -11.170 54.000 1.00 84.69 226 CYS A CA 1
ATOM 1731 C C . CYS A 1 226 ? -15.298 -12.255 54.937 1.00 84.69 226 CYS A C 1
ATOM 1733 O O . CYS A 1 226 ? -15.751 -11.935 56.030 1.00 84.69 226 CYS A O 1
ATOM 1735 N N . ALA A 1 227 ? -15.171 -13.531 54.566 1.00 81.88 227 ALA A N 1
ATOM 1736 C CA . ALA A 1 227 ? -15.699 -14.637 55.379 1.00 81.88 227 ALA A CA 1
ATOM 1737 C C . ALA A 1 227 ? -15.008 -14.823 56.750 1.00 81.88 227 ALA A C 1
ATOM 1739 O O . ALA A 1 227 ? -15.555 -15.494 57.613 1.00 81.88 227 ALA A O 1
ATOM 1740 N N . ILE A 1 228 ? -13.816 -14.247 56.952 1.00 83.88 228 ILE A N 1
ATOM 1741 C CA . ILE A 1 228 ? -13.066 -14.337 58.223 1.00 83.88 228 ILE A CA 1
ATOM 1742 C C . ILE A 1 228 ? -13.143 -13.048 59.030 1.00 83.88 228 ILE A C 1
ATOM 1744 O O . ILE A 1 228 ? -13.272 -13.069 60.245 1.00 83.88 228 ILE A O 1
ATOM 1748 N N . CYS A 1 229 ? -13.020 -11.919 58.347 1.00 83.94 229 CYS A N 1
ATOM 1749 C CA . CYS A 1 229 ? -12.821 -10.624 58.972 1.00 83.94 229 CYS A CA 1
ATOM 1750 C C . CYS A 1 229 ? -14.039 -9.702 58.878 1.00 83.94 229 CYS A C 1
ATOM 1752 O O . CYS A 1 229 ? -14.009 -8.611 59.431 1.00 83.94 229 CYS A O 1
ATOM 1754 N N . GLY A 1 230 ? -15.086 -10.091 58.141 1.00 82.06 230 GLY A N 1
ATOM 1755 C CA . GLY A 1 230 ? -16.334 -9.334 58.023 1.00 82.06 230 GLY A CA 1
ATOM 1756 C C . GLY A 1 230 ? -16.236 -7.998 57.277 1.00 82.06 230 GLY A C 1
ATOM 1757 O O . GLY A 1 230 ? -17.253 -7.346 57.070 1.00 82.06 230 GLY A O 1
ATOM 1758 N N . THR A 1 231 ? -15.051 -7.571 56.835 1.00 87.50 231 THR A N 1
ATOM 1759 C CA . THR A 1 231 ? -14.896 -6.306 56.105 1.00 87.50 231 THR A CA 1
ATOM 1760 C C . THR A 1 231 ? -15.429 -6.403 54.680 1.00 87.50 231 THR A C 1
ATOM 1762 O O . THR A 1 231 ? -15.244 -7.420 54.000 1.00 87.50 231 THR A O 1
ATOM 1765 N N . SER A 1 232 ? -16.090 -5.339 54.217 1.00 84.25 232 SER A N 1
ATOM 1766 C CA . SER A 1 232 ? -16.519 -5.207 52.827 1.00 84.25 232 SER A CA 1
ATOM 1767 C C . SER A 1 232 ? -15.338 -4.814 51.933 1.00 84.25 232 SER A C 1
ATOM 1769 O O . SER A 1 232 ? -14.497 -3.992 52.297 1.00 84.25 232 SER A O 1
ATOM 1771 N N . PHE A 1 233 ? -15.231 -5.435 50.760 1.00 85.62 233 PHE A N 1
ATOM 1772 C CA . PHE A 1 233 ? -14.175 -5.160 49.787 1.00 85.62 233 PHE A CA 1
ATOM 1773 C C . PHE A 1 233 ? -14.664 -5.380 48.351 1.00 85.62 233 PHE A C 1
ATOM 1775 O O . PHE A 1 233 ? -15.616 -6.119 48.099 1.00 85.62 233 PHE A O 1
ATOM 1782 N N . GLU A 1 234 ? -13.997 -4.743 47.387 1.00 82.88 234 GLU A N 1
ATOM 1783 C CA . GLU A 1 234 ? -14.367 -4.816 45.971 1.00 82.88 234 GLU A CA 1
ATOM 1784 C C . GLU A 1 234 ? -13.532 -5.843 45.200 1.00 82.88 234 GLU A C 1
ATOM 1786 O O . GLU A 1 234 ? -12.298 -5.862 45.285 1.00 82.88 234 GLU A O 1
ATOM 1791 N N . ARG A 1 235 ? -14.187 -6.652 44.358 1.00 81.62 235 ARG A N 1
ATOM 1792 C CA . ARG A 1 235 ? -13.510 -7.536 43.397 1.00 81.62 235 ARG A CA 1
ATOM 1793 C C . ARG A 1 235 ? -14.100 -7.426 41.994 1.00 81.62 235 ARG A C 1
ATOM 1795 O O . ARG A 1 235 ? -15.286 -7.148 41.851 1.00 81.62 235 ARG A O 1
ATOM 1802 N N . PRO A 1 236 ? -13.297 -7.665 40.940 1.00 79.19 236 PRO A N 1
ATOM 1803 C CA . PRO A 1 236 ? -13.822 -7.798 39.584 1.00 79.19 236 PRO A CA 1
ATOM 1804 C C . PRO A 1 236 ? -14.827 -8.951 39.506 1.00 79.19 236 PRO A C 1
ATOM 1806 O O . PRO A 1 236 ? -14.532 -10.032 40.022 1.00 79.19 236 PRO A O 1
ATOM 1809 N N . ALA A 1 237 ? -15.953 -8.750 38.816 1.00 79.19 237 ALA A N 1
ATOM 1810 C CA . ALA A 1 237 ? -16.999 -9.761 38.634 1.00 79.19 237 ALA A CA 1
ATOM 1811 C C . ALA A 1 237 ? -16.451 -11.100 38.096 1.00 79.19 237 ALA A C 1
ATOM 1813 O O . ALA A 1 237 ? -16.837 -12.162 38.568 1.00 79.19 237 ALA A O 1
ATOM 1814 N N . SER A 1 238 ? -15.453 -11.053 37.205 1.00 77.75 238 SER A N 1
ATOM 1815 C CA . SER A 1 238 ? -14.776 -12.231 36.632 1.00 77.75 238 SER A CA 1
ATOM 1816 C C . SER A 1 238 ? -14.039 -13.112 37.648 1.00 77.75 238 SER A C 1
ATOM 1818 O O . SER A 1 238 ? -13.669 -14.241 37.345 1.00 77.75 238 SER A O 1
ATOM 1820 N N . THR A 1 239 ? -13.740 -12.578 38.831 1.00 76.38 239 THR A N 1
ATOM 1821 C CA . THR A 1 239 ? -12.960 -13.268 39.864 1.00 76.38 239 THR A CA 1
ATOM 1822 C C . THR A 1 239 ? -13.862 -13.782 40.988 1.00 76.38 239 THR A C 1
ATOM 1824 O O . THR A 1 239 ? -13.394 -14.560 41.809 1.00 76.38 239 THR A O 1
ATOM 1827 N N . VAL A 1 240 ? -15.144 -13.394 41.015 1.00 74.00 240 VAL A N 1
ATOM 1828 C CA . VAL A 1 240 ? -16.098 -13.666 42.109 1.00 74.00 240 VAL A CA 1
ATOM 1829 C C . VAL A 1 240 ? -16.342 -15.160 42.340 1.00 74.00 240 VAL A C 1
ATOM 1831 O O . VAL A 1 240 ? -16.535 -15.559 43.487 1.00 74.00 240 VAL A O 1
ATOM 1834 N N . GLU A 1 241 ? -16.284 -15.976 41.286 1.00 71.31 241 GLU A N 1
ATOM 1835 C CA . GLU A 1 241 ? -16.474 -17.434 41.354 1.00 71.31 241 GLU A CA 1
ATOM 1836 C C . GLU A 1 241 ? -15.282 -18.172 41.983 1.00 71.31 241 GLU A C 1
ATOM 1838 O O . GLU A 1 241 ? -15.409 -19.302 42.452 1.00 71.31 241 GLU A O 1
ATOM 1843 N N . ARG A 1 242 ? -14.097 -17.549 42.033 1.00 75.94 242 ARG A N 1
ATOM 1844 C CA . ARG A 1 242 ? -12.930 -18.170 42.668 1.00 75.94 242 ARG A CA 1
ATOM 1845 C C . ARG A 1 242 ? -13.094 -18.107 44.183 1.00 75.94 242 ARG A C 1
ATOM 1847 O O . ARG A 1 242 ? -13.300 -17.029 44.730 1.00 75.94 242 ARG A O 1
ATOM 1854 N N . SER A 1 243 ? -12.880 -19.219 44.886 1.00 70.25 243 SER A N 1
ATOM 1855 C CA . SER A 1 243 ? -12.951 -19.233 46.361 1.00 70.25 243 SER A CA 1
ATOM 1856 C C . SER A 1 243 ? -11.979 -18.243 47.016 1.00 70.25 243 SER A C 1
ATOM 1858 O O . SER A 1 243 ? -12.312 -17.589 47.999 1.00 70.25 243 SER A O 1
ATOM 1860 N N . ALA A 1 244 ? -10.815 -18.016 46.396 1.00 71.88 244 ALA A N 1
ATOM 1861 C CA . ALA A 1 244 ? -9.847 -17.012 46.833 1.00 71.88 244 ALA A CA 1
ATOM 1862 C C . ALA A 1 244 ? -10.380 -15.563 46.787 1.00 71.88 244 ALA A C 1
ATOM 1864 O O . ALA A 1 244 ? -9.762 -14.667 47.358 1.00 71.88 244 ALA A O 1
ATOM 1865 N N . ALA A 1 245 ? -11.509 -15.320 46.116 1.00 75.00 245 ALA A N 1
ATOM 1866 C CA . ALA A 1 245 ? -12.169 -14.023 46.032 1.00 75.00 245 ALA A CA 1
ATOM 1867 C C . ALA A 1 245 ? -13.165 -13.754 47.172 1.00 75.00 245 ALA A C 1
ATOM 1869 O O . ALA A 1 245 ? -13.747 -12.671 47.204 1.00 75.00 245 ALA A O 1
ATOM 1870 N N . MET A 1 246 ? -13.352 -14.695 48.108 1.00 78.50 246 MET A N 1
ATOM 1871 C CA . MET A 1 246 ? -14.166 -14.512 49.323 1.00 78.50 246 MET A CA 1
ATOM 1872 C C . MET A 1 246 ? -13.410 -13.813 50.465 1.00 78.50 246 MET A C 1
ATOM 1874 O O . MET A 1 246 ? -14.007 -13.461 51.481 1.00 78.50 246 MET A O 1
ATOM 1878 N N . TYR A 1 247 ? -12.105 -13.580 50.304 1.00 85.25 247 TYR A N 1
ATOM 1879 C CA . TYR A 1 247 ? -11.243 -13.016 51.343 1.00 85.25 247 TYR A CA 1
ATOM 1880 C C . TYR A 1 247 ? -10.659 -11.668 50.910 1.00 85.25 247 TYR A C 1
ATOM 1882 O O . TYR A 1 247 ? -10.256 -11.484 49.756 1.00 85.25 247 TYR A O 1
ATOM 1890 N N . CYS A 1 248 ? -10.587 -10.720 51.848 1.00 84.31 248 CYS A N 1
ATOM 1891 C CA . CYS A 1 248 ? -10.127 -9.362 51.556 1.00 84.31 248 CYS A CA 1
ATOM 1892 C C . CYS A 1 248 ? -8.619 -9.314 51.242 1.00 84.31 248 CYS A C 1
ATOM 1894 O O . CYS A 1 248 ? -8.196 -8.610 50.325 1.00 84.31 248 CYS A O 1
ATOM 1896 N N . SER A 1 249 ? -7.811 -10.115 51.947 1.00 84.12 249 SER A N 1
ATOM 1897 C CA . SER A 1 249 ? -6.348 -10.087 51.904 1.00 84.12 249 SER A CA 1
ATOM 1898 C C . SER A 1 249 ? -5.741 -11.489 51.811 1.00 84.12 249 SER A C 1
ATOM 1900 O O . SER A 1 249 ? -6.379 -12.498 52.123 1.00 84.12 249 SER A O 1
ATOM 1902 N N . ARG A 1 250 ? -4.464 -11.557 51.412 1.00 83.94 250 ARG A N 1
ATOM 1903 C CA . ARG A 1 250 ? -3.710 -12.821 51.366 1.00 83.94 250 ARG A CA 1
ATOM 1904 C C . ARG A 1 250 ? -3.574 -13.459 52.751 1.00 83.94 250 ARG A C 1
ATOM 1906 O O . ARG A 1 250 ? -3.504 -14.681 52.838 1.00 83.94 250 ARG A O 1
ATOM 1913 N N . ASN A 1 251 ? -3.590 -12.651 53.811 1.00 85.69 251 ASN A N 1
ATOM 1914 C CA . ASN A 1 251 ? -3.538 -13.147 55.180 1.00 85.69 251 ASN A CA 1
ATOM 1915 C C . ASN A 1 251 ? -4.837 -13.884 55.540 1.00 85.69 251 ASN A C 1
ATOM 1917 O O . ASN A 1 251 ? -4.787 -15.045 55.928 1.00 85.69 251 ASN A O 1
ATOM 1921 N N . CYS A 1 252 ? -5.996 -13.275 55.259 1.00 84.38 252 CYS A N 1
ATOM 1922 C CA . CYS A 1 252 ? -7.303 -13.912 55.461 1.00 84.38 252 CYS A CA 1
ATOM 1923 C C . CYS A 1 252 ? -7.491 -15.169 54.597 1.00 84.38 252 CYS A C 1
ATOM 1925 O O . CYS A 1 252 ? -8.114 -16.131 55.019 1.00 84.38 252 CYS A O 1
ATOM 1927 N N . LEU A 1 253 ? -6.929 -15.203 53.387 1.00 84.06 253 LEU A N 1
ATOM 1928 C CA . LEU A 1 253 ? -6.912 -16.431 52.589 1.00 84.06 253 LEU A CA 1
ATOM 1929 C C . LEU A 1 253 ? -6.046 -17.528 53.236 1.00 84.06 253 LEU A C 1
ATOM 1931 O O . LEU A 1 253 ? -6.362 -18.710 53.143 1.00 84.06 253 LEU A O 1
ATOM 1935 N N . THR A 1 254 ? -4.933 -17.148 53.864 1.00 85.19 254 THR A N 1
ATOM 1936 C CA . THR A 1 254 ? -4.005 -18.100 54.489 1.00 85.19 254 THR A CA 1
ATOM 1937 C C . THR A 1 254 ? -4.597 -18.693 55.761 1.00 85.19 254 THR A C 1
ATOM 1939 O O . THR A 1 254 ? -4.478 -19.899 55.962 1.00 85.19 254 THR A O 1
ATOM 1942 N N . THR A 1 255 ? -5.286 -17.888 56.573 1.00 83.75 255 THR A N 1
ATOM 1943 C CA . THR A 1 255 ? -6.030 -18.386 57.738 1.00 83.75 255 THR A CA 1
ATOM 1944 C C . THR A 1 255 ? -7.177 -19.296 57.304 1.00 83.75 255 THR A C 1
ATOM 1946 O O . THR A 1 255 ? -7.295 -20.409 57.807 1.00 83.75 255 THR A O 1
ATOM 1949 N N . ALA A 1 256 ? -7.928 -18.921 56.264 1.00 83.31 256 ALA A N 1
ATOM 1950 C CA . ALA A 1 256 ? -8.993 -19.763 55.719 1.00 83.31 256 ALA A CA 1
ATOM 1951 C C . ALA A 1 256 ? -8.506 -21.140 55.254 1.00 83.31 256 ALA A C 1
ATOM 1953 O O . ALA A 1 256 ? -9.165 -22.142 55.502 1.00 83.31 256 ALA A O 1
ATOM 1954 N N . ARG A 1 257 ? -7.331 -21.204 54.622 1.00 81.75 257 ARG A N 1
ATOM 1955 C CA . ARG A 1 257 ? -6.714 -22.468 54.188 1.00 81.75 257 ARG A CA 1
ATOM 1956 C C . ARG A 1 257 ? -6.229 -23.357 55.332 1.00 81.75 257 ARG A C 1
ATOM 1958 O O . ARG A 1 257 ? -5.978 -24.532 55.088 1.00 81.75 257 ARG A O 1
ATOM 1965 N N . ARG A 1 258 ? -6.049 -22.807 56.536 1.00 79.25 258 ARG A N 1
ATOM 1966 C CA . ARG A 1 258 ? -5.616 -23.548 57.731 1.00 79.25 258 ARG A CA 1
ATOM 1967 C C . ARG A 1 258 ? -6.793 -24.002 58.589 1.00 79.25 258 ARG A C 1
ATOM 1969 O O . ARG A 1 258 ? -6.769 -25.120 59.084 1.00 79.25 258 ARG A O 1
ATOM 1976 N N .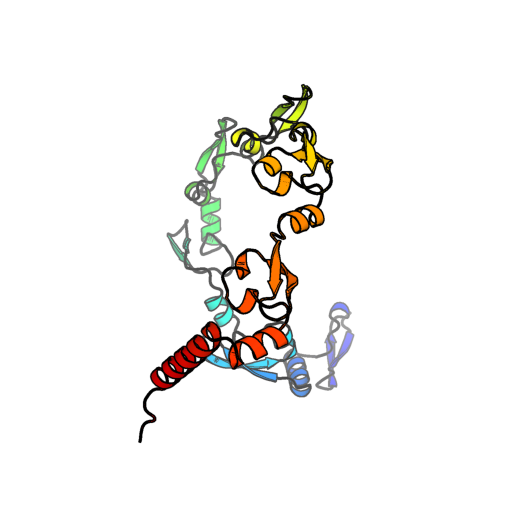 GLU A 1 259 ? -7.792 -23.141 58.753 1.00 78.62 259 GLU A N 1
ATOM 1977 C CA . GLU A 1 259 ? -8.855 -23.311 59.755 1.00 78.62 259 GLU A CA 1
ATOM 1978 C C . GLU A 1 259 ? -10.237 -23.560 59.130 1.00 78.62 259 GLU A C 1
ATOM 1980 O O . GLU A 1 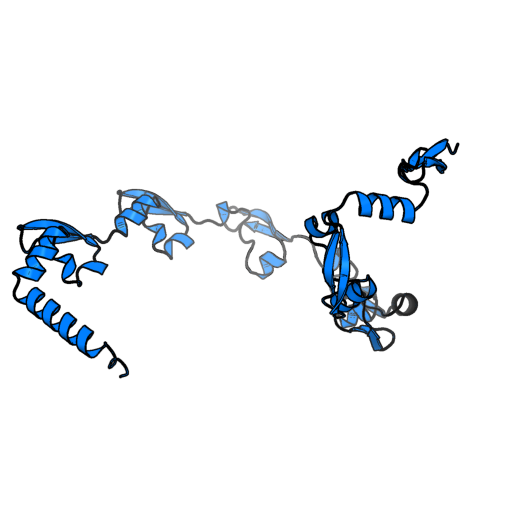259 ? -11.110 -24.147 59.761 1.00 78.62 259 GLU A O 1
ATOM 1985 N N . GLY A 1 260 ? -10.456 -23.135 57.882 1.00 75.50 260 GLY A N 1
ATOM 1986 C CA . GLY A 1 260 ? -11.752 -23.235 57.218 1.00 75.50 260 GLY A CA 1
ATOM 1987 C C . GLY A 1 260 ? -12.027 -24.653 56.702 1.00 75.50 260 GLY A C 1
ATOM 1988 O O . GLY A 1 260 ? -11.272 -25.129 55.852 1.00 75.50 260 GLY A O 1
ATOM 1989 N N . PRO A 1 261 ? -13.131 -25.315 57.101 1.00 73.94 261 PRO A N 1
ATOM 1990 C CA . PRO A 1 261 ? -13.383 -26.721 56.766 1.00 73.94 261 PRO A CA 1
ATOM 1991 C C . PRO A 1 261 ? -13.417 -26.984 55.250 1.00 73.94 261 PRO A C 1
ATOM 1993 O O . PRO A 1 261 ? -12.879 -27.983 54.779 1.00 73.94 261 PRO A O 1
ATOM 1996 N N . VAL A 1 262 ? -13.971 -26.048 54.470 1.00 77.31 262 VAL A N 1
ATOM 1997 C CA . VAL A 1 262 ? -14.076 -26.150 53.002 1.00 77.31 262 VAL A CA 1
ATOM 1998 C C . VAL A 1 262 ? -12.721 -25.968 52.301 1.00 77.31 262 VAL A C 1
ATOM 2000 O O . VAL A 1 262 ? -12.404 -26.688 51.355 1.00 77.31 262 VAL A O 1
ATOM 2003 N N . GLU A 1 263 ? -11.898 -25.014 52.744 1.00 79.31 263 GLU A N 1
ATOM 2004 C CA . GLU A 1 263 ? -10.594 -24.748 52.118 1.00 79.31 263 GLU A CA 1
ATOM 2005 C C . GLU A 1 263 ? -9.526 -25.765 52.553 1.00 79.31 263 GLU A C 1
ATOM 2007 O O . GLU A 1 263 ? -8.668 -26.115 51.743 1.00 79.31 263 GLU A O 1
ATOM 2012 N N . VAL A 1 264 ? -9.602 -26.304 53.775 1.00 80.06 264 VAL A N 1
ATOM 2013 C CA . VAL A 1 264 ? -8.717 -27.384 54.248 1.00 80.06 264 VAL A CA 1
ATOM 2014 C C . VAL A 1 264 ? -8.899 -28.648 53.407 1.00 80.06 264 VAL A C 1
ATOM 2016 O O . VAL A 1 264 ? -7.910 -29.217 52.941 1.00 80.06 264 VAL A O 1
ATOM 2019 N N . GLU A 1 265 ? -10.143 -29.062 53.143 1.00 81.50 265 GLU A N 1
ATOM 2020 C CA . GLU A 1 265 ? -10.412 -30.229 52.292 1.00 81.50 265 GLU A CA 1
ATOM 2021 C C . GLU A 1 265 ? -9.916 -30.006 50.858 1.00 81.50 265 GLU A C 1
ATOM 2023 O O . GLU A 1 265 ? -9.317 -30.891 50.245 1.00 81.50 265 GLU A O 1
ATOM 2028 N N . ARG A 1 266 ? -10.052 -28.779 50.343 1.00 80.62 266 ARG A N 1
ATOM 2029 C CA . ARG A 1 266 ? -9.526 -28.409 49.026 1.00 80.62 266 ARG A CA 1
ATOM 2030 C C . ARG A 1 266 ? -8.001 -28.496 48.953 1.00 80.62 266 ARG A C 1
ATOM 2032 O O . ARG A 1 266 ? -7.463 -28.975 47.955 1.00 80.62 266 ARG A O 1
ATOM 2039 N N . VAL A 1 267 ? -7.295 -28.045 49.990 1.00 81.81 267 VAL A N 1
ATOM 2040 C CA . VAL A 1 267 ? -5.829 -28.148 50.070 1.00 81.81 267 VAL A CA 1
ATOM 2041 C C . VAL A 1 267 ? -5.394 -29.6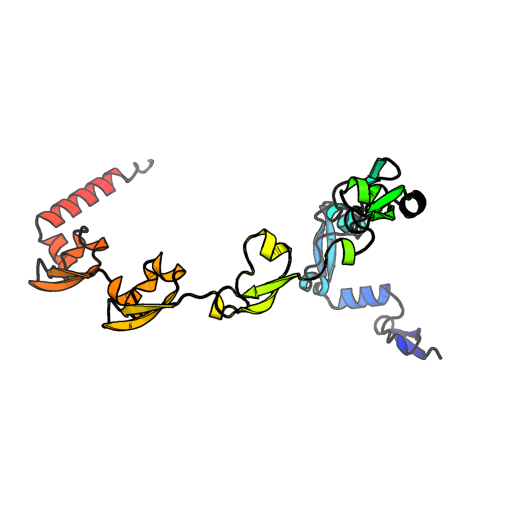13 50.152 1.00 81.81 267 VAL A C 1
ATOM 2043 O O . VAL A 1 267 ? -4.459 -29.998 49.450 1.00 81.81 267 VAL A O 1
ATOM 2046 N N . ARG A 1 268 ? -6.099 -30.448 50.928 1.00 84.94 268 ARG A N 1
ATOM 2047 C CA . ARG A 1 268 ? -5.857 -31.901 50.997 1.00 84.94 268 ARG A CA 1
ATOM 2048 C C . ARG A 1 268 ? -6.079 -32.585 49.649 1.00 84.94 268 ARG A C 1
ATOM 2050 O O . ARG A 1 268 ? -5.260 -33.405 49.242 1.00 84.94 268 ARG A O 1
ATOM 2057 N N . GLN A 1 269 ? -7.143 -32.229 48.926 1.00 84.94 269 GLN A N 1
ATOM 2058 C CA . GLN A 1 269 ? -7.382 -32.722 47.567 1.00 84.94 269 GLN A CA 1
ATOM 2059 C C . GLN A 1 269 ? -6.243 -32.332 46.618 1.00 84.94 269 GLN A C 1
ATOM 2061 O O . GLN A 1 269 ? -5.675 -33.195 45.963 1.00 84.94 269 GLN A O 1
ATOM 2066 N N . MET A 1 270 ? -5.824 -31.065 46.627 1.00 83.56 270 MET A N 1
ATOM 2067 C CA . MET A 1 270 ? -4.718 -30.587 45.791 1.00 83.56 270 MET A CA 1
ATOM 2068 C C . MET A 1 270 ? -3.392 -31.307 46.095 1.00 83.56 270 MET A C 1
ATOM 2070 O O . MET A 1 270 ? -2.613 -31.582 45.184 1.00 83.56 270 MET A O 1
ATOM 2074 N N . GLN A 1 271 ? -3.117 -31.617 47.366 1.00 84.25 271 GLN A N 1
ATOM 2075 C CA . GLN A 1 271 ? -1.942 -32.400 47.762 1.00 84.25 271 GLN A CA 1
ATOM 2076 C C . GLN A 1 271 ? -2.022 -33.843 47.247 1.00 84.25 271 GLN A C 1
ATOM 2078 O O . GLN A 1 271 ? -1.025 -34.342 46.724 1.00 84.25 271 GLN A O 1
ATOM 2083 N N . ARG A 1 272 ? -3.198 -34.485 47.334 1.00 85.56 272 ARG A N 1
ATOM 2084 C CA . ARG A 1 272 ? -3.449 -35.814 46.747 1.00 85.56 272 ARG A CA 1
ATOM 2085 C C . ARG A 1 272 ? -3.216 -35.808 45.235 1.00 85.56 272 ARG A C 1
ATOM 2087 O O . ARG A 1 272 ? -2.457 -36.637 44.741 1.00 85.56 272 ARG A O 1
ATOM 2094 N N . ASP A 1 273 ? -3.774 -34.829 44.528 1.00 85.50 273 ASP A N 1
ATOM 2095 C CA . ASP A 1 273 ? -3.622 -34.690 43.075 1.00 85.50 273 ASP A CA 1
ATOM 2096 C C . ASP A 1 273 ? -2.154 -34.450 42.678 1.00 85.50 273 ASP A C 1
ATOM 2098 O O . ASP A 1 273 ? -1.658 -35.026 41.710 1.00 85.50 273 ASP A O 1
ATOM 2102 N N . HIS A 1 274 ? -1.413 -33.643 43.448 1.00 83.06 274 HIS A N 1
ATOM 2103 C CA . HIS A 1 274 ? 0.008 -33.402 43.191 1.00 83.06 274 HIS A CA 1
ATOM 2104 C C . HIS A 1 274 ? 0.855 -34.664 43.414 1.00 83.06 274 HIS A C 1
ATOM 2106 O O . HIS A 1 274 ? 1.790 -34.908 42.648 1.00 83.06 274 HIS A O 1
ATOM 2112 N N . LEU A 1 275 ? 0.564 -35.455 44.449 1.00 82.06 275 LEU A N 1
ATOM 2113 C CA . LEU A 1 275 ? 1.246 -36.730 44.685 1.00 82.06 275 LEU A CA 1
ATOM 2114 C C . LEU A 1 275 ? 0.941 -37.735 43.567 1.00 82.06 275 LEU A C 1
ATOM 2116 O O . LEU A 1 275 ? 1.861 -38.398 43.104 1.00 82.06 275 LEU A O 1
ATOM 2120 N N . ALA A 1 276 ? -0.300 -37.778 43.074 1.00 79.00 276 ALA A N 1
ATOM 2121 C CA . ALA A 1 276 ? -0.700 -38.620 41.946 1.00 79.00 276 ALA A CA 1
ATOM 2122 C C . ALA A 1 276 ? -0.063 -38.195 40.607 1.00 79.00 276 ALA A C 1
ATOM 2124 O O . ALA A 1 276 ? 0.221 -39.037 39.760 1.00 79.00 276 ALA A O 1
ATOM 2125 N N . ALA A 1 277 ? 0.187 -36.896 40.411 1.00 77.94 277 ALA A N 1
ATOM 2126 C CA . ALA A 1 277 ? 0.812 -36.360 39.200 1.00 77.94 277 ALA A CA 1
ATOM 2127 C C . ALA A 1 277 ? 2.346 -36.497 39.171 1.00 77.94 277 ALA A C 1
ATOM 2129 O O . ALA A 1 277 ? 2.965 -36.303 38.122 1.00 77.94 277 ALA A O 1
ATOM 2130 N N . ARG A 1 278 ? 2.989 -36.807 40.306 1.00 75.88 278 ARG A N 1
ATOM 2131 C CA . ARG A 1 278 ? 4.421 -37.124 40.329 1.00 75.88 278 ARG A CA 1
ATOM 2132 C C . ARG A 1 278 ? 4.596 -38.533 39.761 1.00 75.88 278 ARG A C 1
ATOM 2134 O O . ARG A 1 278 ? 4.269 -39.511 40.421 1.00 75.88 278 ARG A O 1
ATOM 2141 N N . ALA A 1 279 ? 5.095 -38.619 38.526 1.00 61.28 279 ALA A N 1
ATOM 2142 C CA . ALA A 1 279 ? 5.469 -39.887 37.906 1.00 61.28 279 ALA A CA 1
ATOM 2143 C C . ALA A 1 279 ? 6.414 -40.680 38.833 1.00 61.28 279 ALA A C 1
ATOM 2145 O O . ALA A 1 279 ? 7.221 -40.054 39.532 1.00 61.28 279 ALA A O 1
ATOM 2146 N N . PRO A 1 280 ? 6.344 -42.027 38.848 1.00 67.81 280 PRO A N 1
ATOM 2147 C CA . PRO A 1 280 ? 7.246 -42.831 39.659 1.00 67.81 280 PRO A CA 1
ATOM 2148 C C . PRO A 1 280 ? 8.687 -42.476 39.295 1.00 67.81 280 PRO A C 1
ATOM 2150 O O . PRO A 1 280 ? 9.078 -42.516 38.126 1.00 67.81 280 PRO A O 1
ATOM 2153 N N . THR A 1 281 ? 9.467 -42.070 40.294 1.00 60.50 281 THR A N 1
ATOM 2154 C CA . THR A 1 281 ? 10.900 -41.838 40.134 1.00 60.50 281 THR A CA 1
ATOM 2155 C C . THR A 1 281 ? 11.524 -43.147 39.666 1.00 60.50 281 THR A C 1
ATOM 2157 O O . THR A 1 281 ? 11.425 -44.154 40.366 1.00 60.50 281 THR A O 1
ATOM 2160 N N . ARG A 1 282 ? 12.085 -43.145 38.451 1.00 56.94 282 ARG A N 1
ATOM 2161 C CA . ARG A 1 282 ? 12.747 -44.308 37.849 1.00 56.94 282 ARG A CA 1
ATOM 2162 C C . ARG A 1 282 ? 13.845 -44.805 38.813 1.00 56.94 282 ARG A C 1
ATOM 2164 O O . ARG A 1 282 ? 14.598 -43.948 39.276 1.00 56.94 282 ARG A O 1
ATOM 2171 N N . PRO A 1 283 ? 13.882 -46.110 39.144 1.00 60.72 283 PRO A N 1
ATOM 2172 C CA . PRO A 1 283 ? 14.855 -46.676 40.079 1.00 60.72 283 PRO A CA 1
ATOM 2173 C C . PRO A 1 283 ? 16.290 -46.561 39.564 1.00 60.72 283 PRO A C 1
ATOM 2175 O O . PRO A 1 283 ? 16.473 -46.528 38.321 1.00 60.72 283 PRO A O 1
#